Protein AF-A0A933ILS8-F1 (afdb_monomer)

Radius of gyration: 21.1 Å; Cα contacts (8 Å, |Δi|>4): 280; chains: 1; bounding box: 50×38×65 Å

Foldseek 3Di:
DVLVVLVVVLVVLVVQLVVCVQVVVVVCNVVSVVVNVVSLLVNQLVVLCVQCVPPQFLLRPDPCSSVLSSLLCQLLVLLVVLLCVVVVCVVVVFAEDLVVSLVSLVSNLVSLVVNVVSVVVVLVVLCVDPSNNVLSCCQCPVPDPSNCLVVVQQPPQQHVQLNCQCPPPVRVSPSVSSNSSSVSNNRNSVSVVCNSPVSRVQQAGCPDPPDQDDDPVQHRHRDDDDDDPVNVVVVVVVVVVVVVCVVVCVVVDVPDDRYDDDD

Nearest PDB structures (foldseek):
  6f0k-assembly1_C  TM=8.585E-01  e=5.911E-05  Rhodothermus marinus DSM 4252
  7a0g-assembly1_FFF  TM=2.003E-01  e=7.863E+00  Serratia marcescens

Mean predicted aligned error: 5.55 Å

Structure (mmCIF, N/CA/C/O backbone):
data_AF-A0A933ILS8-F1
#
_entry.id   AF-A0A933ILS8-F1
#
loop_
_atom_site.group_PDB
_atom_site.id
_atom_site.type_symbol
_atom_site.label_atom_id
_atom_site.label_alt_id
_atom_site.label_comp_id
_atom_site.label_asym_id
_atom_site.label_entity_id
_atom_site.label_seq_id
_atom_site.pdbx_PDB_ins_code
_atom_site.Cartn_x
_atom_site.Cartn_y
_atom_site.Cartn_z
_atom_site.occupancy
_atom_site.B_iso_or_equiv
_atom_site.auth_seq_id
_atom_site.auth_comp_id
_atom_site.auth_asym_id
_atom_site.auth_atom_id
_atom_site.pdbx_PDB_model_num
ATOM 1 N N . SER A 1 1 ? -9.736 -15.709 -15.290 1.00 76.62 1 SER A N 1
ATOM 2 C CA . SER A 1 1 ? -8.408 -15.270 -14.811 1.00 76.62 1 SER A CA 1
ATOM 3 C C . SER A 1 1 ? -8.203 -15.770 -13.384 1.00 76.62 1 SER A C 1
ATOM 5 O O . SER A 1 1 ? -9.169 -15.798 -12.629 1.00 76.62 1 SER A O 1
ATOM 7 N N . TRP A 1 2 ? -6.984 -16.173 -13.002 1.00 84.50 2 TRP A N 1
ATOM 8 C CA . TRP A 1 2 ? -6.685 -16.672 -11.644 1.00 84.50 2 TRP A CA 1
ATOM 9 C C . TRP A 1 2 ? -7.050 -15.666 -10.545 1.00 84.50 2 TRP A C 1
ATOM 11 O O . TRP A 1 2 ? -7.662 -16.034 -9.549 1.00 84.50 2 TRP A O 1
ATOM 21 N N . ASN A 1 3 ? -6.769 -14.380 -10.767 1.00 87.38 3 ASN A N 1
ATOM 22 C CA . ASN A 1 3 ? -7.100 -13.331 -9.804 1.00 87.38 3 ASN A CA 1
ATOM 23 C C . ASN A 1 3 ? -8.605 -13.116 -9.624 1.00 87.38 3 ASN A C 1
ATOM 25 O O . ASN A 1 3 ? -9.049 -12.935 -8.498 1.00 87.38 3 ASN A O 1
ATOM 29 N N . GLY A 1 4 ? -9.409 -13.233 -10.689 1.00 90.25 4 GLY A N 1
ATOM 30 C CA . GLY A 1 4 ? -10.869 -13.192 -10.555 1.00 90.25 4 GLY A CA 1
ATOM 31 C C . GLY A 1 4 ? -11.379 -14.278 -9.603 1.00 90.25 4 GLY A C 1
ATOM 32 O O . GLY A 1 4 ? -12.158 -13.991 -8.700 1.00 90.25 4 GLY A O 1
ATOM 33 N N . PHE A 1 5 ? -10.856 -15.501 -9.734 1.00 93.12 5 PHE A N 1
ATOM 34 C CA . PHE A 1 5 ? -11.167 -16.587 -8.804 1.00 93.12 5 PHE A CA 1
ATOM 35 C C . PHE A 1 5 ? -10.692 -16.282 -7.376 1.00 93.12 5 PHE A C 1
ATOM 37 O O . PHE A 1 5 ? -11.482 -16.424 -6.444 1.00 93.12 5 PHE A O 1
ATOM 44 N N . LEU A 1 6 ? -9.445 -15.828 -7.193 1.00 93.12 6 LEU A N 1
ATOM 45 C CA . LEU A 1 6 ? -8.889 -15.498 -5.874 1.00 93.12 6 LEU A CA 1
ATOM 46 C C . LEU A 1 6 ? -9.714 -14.422 -5.152 1.00 93.12 6 LEU A C 1
ATOM 48 O O . LEU A 1 6 ? -10.058 -14.611 -3.988 1.00 93.12 6 LEU A O 1
ATOM 52 N N . TYR A 1 7 ? -10.089 -13.337 -5.836 1.00 92.75 7 TYR A N 1
ATOM 53 C CA . TYR A 1 7 ? -10.880 -12.254 -5.245 1.00 92.75 7 TYR A CA 1
ATOM 54 C C . TYR A 1 7 ? -12.300 -12.702 -4.886 1.00 92.75 7 TYR A C 1
ATOM 56 O O . TYR A 1 7 ? -12.747 -12.479 -3.760 1.00 92.75 7 TYR A O 1
ATOM 64 N N . SER A 1 8 ? -13.006 -13.367 -5.807 1.00 94.25 8 SER A N 1
ATOM 65 C CA . SER A 1 8 ? -14.383 -13.814 -5.563 1.00 94.25 8 SER A CA 1
ATOM 66 C C . SER A 1 8 ? -14.463 -14.852 -4.441 1.00 94.25 8 SER A C 1
ATOM 68 O O . SER A 1 8 ? -15.330 -14.755 -3.573 1.00 94.25 8 SER A O 1
ATOM 70 N N . SER A 1 9 ? -13.536 -15.814 -4.416 1.00 95.25 9 SER A N 1
ATOM 71 C CA . SER A 1 9 ? -13.461 -16.816 -3.344 1.00 95.25 9 SER A CA 1
ATOM 72 C C . SER A 1 9 ? -13.068 -16.199 -2.001 1.00 95.25 9 SER A C 1
ATOM 74 O O . SER A 1 9 ? -13.646 -16.571 -0.984 1.00 95.25 9 SER A O 1
ATOM 76 N N . TYR A 1 10 ? -12.166 -15.211 -1.979 1.00 96.06 10 TYR A N 1
ATOM 77 C CA . TYR A 1 10 ? -11.799 -14.520 -0.742 1.00 96.06 10 TYR A CA 1
ATOM 78 C C . TYR A 1 10 ? -12.980 -13.779 -0.118 1.00 96.06 10 TYR A C 1
ATOM 80 O O . TYR A 1 10 ? -13.231 -13.913 1.078 1.00 96.06 10 TYR A O 1
ATOM 88 N N . ILE A 1 11 ? -13.745 -13.043 -0.932 1.00 94.69 11 ILE A N 1
ATOM 89 C CA . ILE A 1 11 ? -14.958 -12.354 -0.472 1.00 94.69 11 ILE A CA 1
ATOM 90 C C . ILE A 1 11 ? -15.947 -13.366 0.112 1.00 94.69 11 ILE A C 1
ATOM 92 O O . ILE A 1 11 ? -16.482 -13.141 1.197 1.00 94.69 11 ILE A O 1
ATOM 96 N N . PHE A 1 12 ? -16.150 -14.499 -0.562 1.00 95.81 12 PHE A N 1
ATOM 97 C CA . PHE A 1 12 ? -17.020 -15.560 -0.064 1.00 95.81 12 PHE A CA 1
ATOM 98 C C . PHE A 1 12 ? -16.543 -16.123 1.286 1.00 95.81 12 PHE A C 1
ATOM 100 O O . PHE A 1 12 ? -17.337 -16.209 2.223 1.00 95.81 12 PHE A O 1
ATOM 107 N N . ILE A 1 13 ? -15.248 -16.428 1.424 1.00 96.12 13 ILE A N 1
ATOM 108 C CA . ILE A 1 13 ? -14.651 -16.900 2.685 1.00 96.12 13 ILE A CA 1
ATOM 109 C C . ILE A 1 13 ? -14.861 -15.868 3.804 1.00 96.12 13 ILE A C 1
ATOM 111 O O . ILE A 1 13 ? -15.279 -16.235 4.901 1.00 96.12 13 ILE A O 1
ATOM 115 N N . CYS A 1 14 ? -14.644 -14.579 3.528 1.00 94.31 14 CYS A N 1
ATOM 116 C CA . CYS A 1 14 ? -14.863 -13.500 4.494 1.00 94.31 14 CYS A CA 1
ATOM 117 C C . CYS A 1 14 ? -16.333 -13.377 4.920 1.00 94.31 14 CYS A C 1
ATOM 119 O O . CYS A 1 14 ? -16.603 -13.174 6.102 1.00 94.31 14 CYS A O 1
ATOM 121 N N . ILE A 1 15 ? -17.286 -13.538 3.996 1.00 93.19 15 ILE A N 1
ATOM 122 C CA . ILE A 1 15 ? -18.723 -13.533 4.316 1.00 93.19 15 ILE A CA 1
ATOM 123 C C . ILE A 1 15 ? -19.071 -14.704 5.242 1.00 93.19 15 ILE A C 1
ATOM 125 O O . ILE A 1 15 ? -19.741 -14.502 6.255 1.00 93.19 15 ILE A O 1
ATOM 129 N N . VAL A 1 16 ? -18.590 -15.913 4.935 1.00 93.69 16 VAL A N 1
ATOM 130 C CA . VAL A 1 16 ? -18.818 -17.103 5.774 1.00 93.69 16 VAL A CA 1
ATOM 131 C C . VAL A 1 16 ? -18.170 -16.933 7.149 1.00 93.69 16 VAL A C 1
ATOM 133 O O . VAL A 1 16 ? -18.783 -17.268 8.163 1.00 93.69 16 VAL A O 1
ATOM 136 N N . TYR A 1 17 ? -16.962 -16.369 7.204 1.00 93.62 17 TYR A N 1
ATOM 137 C CA . TYR A 1 17 ? -16.268 -16.088 8.457 1.00 93.62 17 TYR A CA 1
ATOM 138 C C . TYR A 1 17 ? -17.034 -15.078 9.324 1.00 93.62 17 TYR A C 1
ATOM 140 O O . TYR A 1 17 ? -17.297 -15.353 10.495 1.00 93.62 17 TYR A O 1
ATOM 148 N N . LEU A 1 18 ? -17.475 -13.955 8.746 1.00 90.31 18 LEU A N 1
ATOM 149 C CA . LEU A 1 18 ? -18.289 -12.957 9.448 1.00 90.31 18 LEU A CA 1
ATOM 150 C C . LEU A 1 18 ? -19.623 -13.540 9.928 1.00 90.31 18 LEU A C 1
ATOM 152 O O . LEU A 1 18 ? -20.031 -13.296 11.062 1.00 90.31 18 LEU A O 1
ATOM 156 N N . TRP A 1 19 ? -20.287 -14.354 9.106 1.00 91.56 19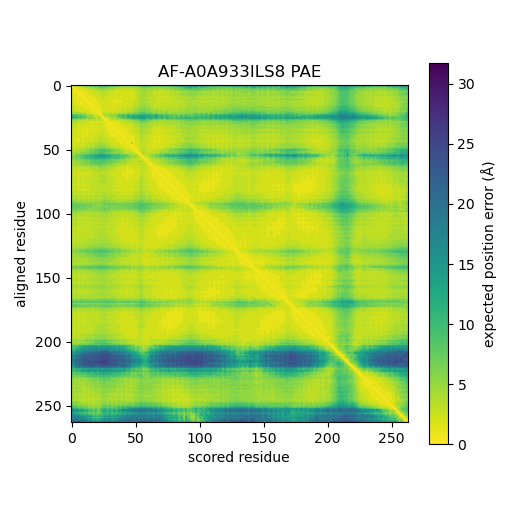 TRP A N 1
ATOM 157 C CA . TRP A 1 19 ? -21.509 -15.054 9.506 1.00 91.56 19 TRP A CA 1
ATOM 158 C C . TRP A 1 19 ? -21.276 -16.007 10.689 1.00 91.56 19 TRP A C 1
ATOM 160 O O . TRP A 1 19 ? -22.082 -16.032 11.625 1.00 91.56 19 TRP A O 1
ATOM 170 N N . ALA A 1 20 ? -20.170 -16.758 10.690 1.00 91.81 20 ALA A N 1
ATOM 171 C CA . ALA A 1 20 ? -19.814 -17.639 11.801 1.00 91.81 20 ALA A CA 1
ATOM 172 C C . ALA A 1 20 ? -19.568 -16.848 13.097 1.00 91.81 20 ALA A C 1
ATOM 174 O O . ALA A 1 20 ? -20.020 -17.274 14.161 1.00 91.81 20 ALA A O 1
ATOM 175 N N . MET A 1 21 ? -18.921 -15.679 13.000 1.00 88.44 21 MET A N 1
ATOM 176 C CA . MET A 1 21 ? -18.723 -14.770 14.135 1.00 88.44 21 MET A CA 1
ATOM 177 C C . MET A 1 21 ? -20.051 -14.222 14.672 1.00 88.44 21 MET A C 1
ATOM 179 O O . MET A 1 21 ? -20.273 -14.247 15.879 1.00 88.44 21 MET A O 1
ATOM 183 N N . PHE A 1 22 ? -20.962 -13.777 13.800 1.00 86.25 22 PHE A N 1
ATOM 184 C CA . PHE A 1 22 ? -22.261 -13.238 14.225 1.00 86.25 22 PHE A CA 1
ATOM 185 C C . PHE A 1 22 ? -23.192 -14.284 14.839 1.00 86.25 22 PHE A C 1
ATOM 187 O O . PHE A 1 22 ? -23.974 -13.964 15.728 1.00 86.25 22 PHE A O 1
ATOM 194 N N . THR A 1 23 ? -23.126 -15.528 14.365 1.00 87.75 23 THR A N 1
ATOM 195 C CA . THR A 1 23 ? -23.976 -16.621 14.861 1.00 87.75 23 THR A CA 1
ATOM 196 C C . THR A 1 23 ? -23.377 -17.366 16.055 1.00 87.75 23 THR A C 1
ATOM 198 O O . THR A 1 23 ? -23.981 -18.331 16.517 1.00 87.75 23 THR A O 1
ATOM 201 N N . GLY A 1 24 ? -22.208 -16.941 16.556 1.00 85.88 24 GLY A N 1
ATOM 202 C CA . GLY A 1 24 ? -21.539 -17.571 17.699 1.00 85.88 24 GLY A CA 1
ATOM 203 C C . GLY A 1 24 ? -21.135 -19.024 17.436 1.00 85.88 24 GLY A C 1
ATOM 204 O O . GLY A 1 24 ? -21.176 -19.860 18.336 1.00 85.88 24 GLY A O 1
ATOM 205 N N . ARG A 1 25 ? -20.805 -19.373 16.185 1.00 88.62 25 ARG A N 1
ATOM 206 C CA . ARG A 1 25 ? -20.442 -20.746 15.805 1.00 88.62 25 ARG A CA 1
ATOM 207 C C . ARG A 1 25 ? -18.954 -20.993 16.014 1.00 88.62 25 ARG A C 1
ATOM 209 O O . ARG A 1 25 ? -18.199 -21.081 15.045 1.00 88.62 25 ARG A O 1
ATOM 216 N N . ASP A 1 26 ? -18.544 -21.169 17.266 1.00 84.31 26 ASP A N 1
ATOM 217 C CA . ASP A 1 26 ? -17.134 -21.315 17.667 1.00 84.31 26 ASP A CA 1
ATOM 218 C C . ASP A 1 26 ? -16.357 -22.370 16.861 1.00 84.31 26 ASP A C 1
ATOM 220 O O . ASP A 1 26 ? -15.205 -22.148 16.482 1.00 84.31 26 ASP A O 1
ATOM 224 N N . GLY A 1 27 ? -17.009 -23.486 16.506 1.00 90.62 27 GLY A N 1
ATOM 225 C CA . GLY A 1 27 ? -16.411 -24.545 15.684 1.00 90.62 27 GLY A CA 1
ATOM 226 C C . GLY A 1 27 ? -16.044 -24.120 14.254 1.00 90.62 27 GLY A C 1
ATOM 227 O O . GLY A 1 27 ? -15.166 -24.726 13.648 1.00 90.62 27 GLY A O 1
ATOM 228 N N . TRP A 1 28 ? -16.674 -23.070 13.722 1.00 90.25 28 TRP A N 1
ATOM 229 C CA . TRP A 1 28 ? -16.418 -22.534 12.379 1.00 90.25 28 TRP A CA 1
ATOM 230 C C . TRP A 1 28 ? -15.528 -21.290 12.392 1.00 90.25 28 TRP A C 1
ATOM 232 O O . TRP A 1 28 ? -14.806 -21.065 11.423 1.00 90.25 28 TRP A O 1
ATOM 242 N N . ILE A 1 29 ? -15.524 -20.511 13.480 1.00 91.69 29 ILE A N 1
ATOM 243 C CA . ILE A 1 29 ? -14.754 -19.261 13.577 1.00 91.69 29 ILE A CA 1
ATOM 244 C C . ILE A 1 29 ? -13.259 -19.531 13.372 1.00 91.69 29 ILE A C 1
ATOM 246 O O . ILE A 1 29 ? -12.644 -18.949 12.481 1.00 91.69 29 ILE A O 1
ATOM 250 N N . LYS A 1 30 ? -12.663 -20.446 14.146 1.00 92.88 30 LYS A N 1
ATOM 251 C CA . LYS A 1 30 ? -11.213 -20.693 14.072 1.00 92.88 30 LYS A CA 1
ATOM 252 C C . LYS A 1 30 ? -10.770 -21.264 12.711 1.00 92.88 30 LYS A C 1
ATOM 254 O O . LYS A 1 30 ? -9.833 -20.706 12.139 1.00 92.88 30 LYS A O 1
ATOM 259 N N . PRO A 1 31 ? -11.416 -22.306 12.143 1.00 94.19 31 PRO A N 1
ATOM 260 C CA . PRO A 1 31 ? -11.043 -22.816 10.822 1.00 94.19 31 PRO A CA 1
ATOM 261 C C . PRO A 1 31 ? -11.221 -21.789 9.701 1.00 94.19 31 PRO A C 1
ATOM 263 O O . PRO A 1 31 ? -10.328 -21.644 8.869 1.00 94.19 31 PRO A O 1
ATOM 266 N N . MET A 1 32 ? -12.336 -21.048 9.686 1.00 94.50 32 MET A N 1
ATOM 267 C CA . MET A 1 32 ? -12.587 -20.038 8.651 1.00 94.50 32 MET A CA 1
ATOM 268 C C . MET A 1 32 ? -11.651 -18.837 8.782 1.00 94.50 32 MET A C 1
ATOM 270 O O . MET A 1 32 ? -11.212 -18.314 7.764 1.00 94.50 32 MET A O 1
ATOM 274 N N . GLY A 1 33 ? -11.278 -18.444 10.002 1.00 93.12 33 GLY A N 1
ATOM 275 C CA . GLY A 1 33 ? -10.274 -17.406 10.231 1.00 93.12 33 GLY A CA 1
ATOM 276 C C . GLY A 1 33 ? -8.893 -17.805 9.703 1.00 93.12 33 GLY A C 1
ATOM 277 O O . GLY A 1 33 ? -8.254 -17.021 9.005 1.00 93.12 33 GLY A O 1
ATOM 278 N N . ILE A 1 34 ? -8.450 -19.043 9.961 1.00 95.12 34 ILE A N 1
ATOM 279 C CA . ILE A 1 34 ? -7.189 -19.569 9.406 1.00 95.12 34 ILE A CA 1
ATOM 280 C C . ILE A 1 34 ? -7.256 -19.604 7.877 1.00 95.12 34 ILE A C 1
ATOM 282 O O . ILE A 1 34 ? -6.343 -19.115 7.213 1.00 95.12 34 ILE A O 1
ATOM 286 N N . LEU A 1 35 ? -8.353 -20.129 7.319 1.00 96.31 35 LEU A N 1
ATOM 287 C CA . LEU A 1 35 ? -8.561 -20.170 5.875 1.00 96.31 35 LEU A CA 1
ATOM 288 C C . LEU A 1 35 ? -8.517 -18.764 5.268 1.00 96.31 35 LEU A C 1
ATOM 290 O O . LEU A 1 35 ? -7.818 -18.565 4.281 1.00 96.31 35 LEU A O 1
ATOM 294 N N . ALA A 1 36 ? -9.197 -17.788 5.874 1.00 95.25 36 ALA A N 1
ATOM 295 C CA . ALA A 1 36 ? -9.195 -16.402 5.421 1.00 95.25 36 ALA A CA 1
ATOM 296 C C . ALA A 1 36 ? -7.778 -15.814 5.415 1.00 95.25 36 ALA A C 1
ATOM 298 O O . ALA A 1 36 ? -7.374 -15.230 4.415 1.00 95.25 36 ALA A O 1
ATOM 299 N N . VAL A 1 37 ? -6.990 -16.015 6.475 1.00 94.50 37 VAL A N 1
ATOM 300 C CA . VAL A 1 37 ? -5.604 -15.517 6.541 1.00 94.50 37 VAL A CA 1
ATOM 301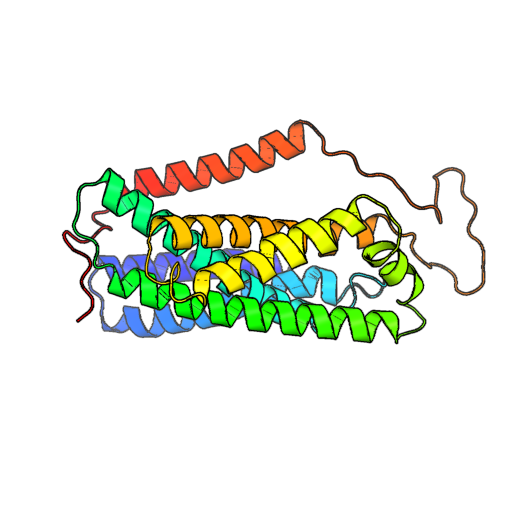 C C . VAL A 1 37 ? -4.723 -16.171 5.474 1.00 94.50 37 VAL A C 1
ATOM 303 O O . VAL A 1 37 ? -4.026 -15.467 4.742 1.00 94.50 37 VAL A O 1
ATOM 306 N N . CYS A 1 38 ? -4.774 -17.498 5.330 1.00 95.44 38 CYS A N 1
ATOM 307 C CA . CYS A 1 38 ? -4.020 -18.204 4.291 1.00 95.44 38 CYS A CA 1
ATOM 308 C C . CYS A 1 38 ? -4.430 -17.743 2.886 1.00 95.44 38 CYS A C 1
ATOM 310 O O . CYS A 1 38 ? -3.580 -17.531 2.019 1.00 95.44 38 CYS A O 1
ATOM 312 N N . TRP A 1 39 ? -5.728 -17.542 2.664 1.00 96.75 39 TRP A N 1
ATOM 313 C CA . TRP A 1 39 ? -6.245 -17.098 1.378 1.00 96.75 39 TRP A CA 1
ATOM 314 C C . TRP A 1 39 ? -5.889 -15.640 1.082 1.00 96.75 39 TRP A C 1
ATOM 316 O O . TRP A 1 39 ? -5.559 -15.324 -0.056 1.00 96.75 39 TRP A O 1
ATOM 326 N N . ALA A 1 40 ? -5.857 -14.769 2.094 1.00 95.00 40 ALA A N 1
ATOM 327 C CA . ALA A 1 40 ? -5.401 -13.386 1.958 1.00 95.00 40 ALA A CA 1
ATOM 328 C C . ALA A 1 40 ? -3.953 -13.322 1.442 1.00 95.00 40 ALA A C 1
ATOM 330 O O . ALA A 1 40 ? -3.656 -12.557 0.521 1.00 95.00 40 ALA A O 1
ATOM 331 N N . VAL A 1 41 ? -3.064 -14.180 1.961 1.00 95.56 41 VAL A N 1
ATOM 332 C CA . VAL A 1 41 ? -1.690 -14.320 1.442 1.00 95.56 41 VAL A CA 1
ATOM 333 C C . VAL A 1 41 ? -1.700 -14.743 -0.029 1.00 95.56 41 VAL A C 1
ATOM 335 O O . VAL A 1 41 ? -0.947 -14.181 -0.827 1.00 95.56 41 VAL A O 1
ATOM 338 N N . GLY A 1 42 ? -2.578 -15.676 -0.406 1.00 94.81 42 GLY A N 1
ATOM 339 C CA . GLY A 1 42 ? -2.768 -16.107 -1.793 1.00 94.81 42 GLY A CA 1
ATOM 340 C C . GLY A 1 42 ? -3.257 -14.986 -2.714 1.00 94.81 42 GLY A C 1
ATOM 341 O O . GLY A 1 42 ? -2.717 -14.809 -3.802 1.00 94.81 42 GLY A O 1
ATOM 342 N N . VAL A 1 43 ? -4.225 -14.182 -2.271 1.00 95.38 43 VAL A N 1
ATOM 343 C CA . VAL A 1 43 ? -4.783 -13.042 -3.019 1.00 95.38 43 VAL A CA 1
ATOM 344 C C . VAL A 1 43 ? -3.729 -11.962 -3.269 1.00 95.38 43 VAL A C 1
ATOM 346 O O . VAL A 1 43 ? -3.584 -11.474 -4.395 1.00 95.38 43 VAL A O 1
ATOM 349 N N . HIS A 1 44 ? -2.967 -11.590 -2.239 1.00 94.75 44 HIS A N 1
ATOM 350 C CA . HIS A 1 44 ? -1.922 -10.574 -2.375 1.00 94.75 44 HIS A CA 1
ATOM 351 C C . HIS A 1 44 ? -0.736 -11.081 -3.197 1.00 94.75 44 HIS A C 1
ATOM 353 O O . HIS A 1 44 ? -0.264 -10.358 -4.075 1.00 94.75 44 HIS A O 1
ATOM 359 N N . SER A 1 45 ? -0.337 -12.342 -3.005 1.00 94.31 45 SER A N 1
ATOM 360 C CA . SER A 1 45 ? 0.644 -13.002 -3.874 1.00 94.31 45 SER A CA 1
ATOM 361 C C . SER A 1 45 ? 0.172 -13.022 -5.327 1.00 94.31 45 SER A C 1
ATOM 363 O O . SER A 1 45 ? 0.907 -12.607 -6.214 1.00 94.31 45 SER A O 1
ATOM 365 N N . GLY A 1 46 ? -1.078 -13.421 -5.578 1.00 93.19 46 GLY A N 1
ATOM 366 C CA . GLY A 1 46 ? -1.674 -13.459 -6.913 1.00 93.19 46 GLY A CA 1
ATOM 367 C C . GLY A 1 46 ? -1.707 -12.091 -7.591 1.00 93.19 46 GLY A C 1
ATOM 368 O O . GLY A 1 46 ? -1.490 -12.008 -8.799 1.00 93.19 46 GLY A O 1
ATOM 369 N N . THR A 1 47 ? -1.905 -11.023 -6.813 1.00 91.75 47 THR A N 1
ATOM 370 C CA . THR A 1 47 ? -1.869 -9.638 -7.303 1.00 91.75 47 THR A CA 1
ATOM 371 C C . THR A 1 47 ? -0.448 -9.214 -7.680 1.00 91.75 47 THR A C 1
ATOM 373 O O . THR A 1 47 ? -0.249 -8.673 -8.765 1.00 91.75 47 THR A O 1
ATOM 376 N N . GLY A 1 48 ? 0.551 -9.511 -6.841 1.00 91.12 48 GLY A N 1
ATOM 377 C CA . GLY A 1 48 ? 1.959 -9.271 -7.180 1.00 91.12 48 GLY A CA 1
ATOM 378 C C . GLY A 1 48 ? 2.411 -10.085 -8.398 1.00 91.12 48 GLY A C 1
ATOM 379 O O . GLY A 1 48 ? 3.113 -9.572 -9.269 1.00 91.12 48 GLY A O 1
ATOM 380 N N . ALA A 1 49 ? 1.930 -11.323 -8.521 1.00 91.12 49 ALA A N 1
ATOM 381 C CA . ALA A 1 49 ? 2.218 -12.219 -9.636 1.00 91.12 49 ALA A CA 1
ATOM 382 C C . ALA A 1 49 ? 1.673 -11.729 -10.988 1.00 91.12 49 ALA A C 1
ATOM 384 O O . ALA A 1 49 ? 2.252 -12.083 -12.015 1.00 91.12 49 ALA A O 1
ATOM 385 N N . ILE A 1 50 ? 0.617 -10.891 -11.012 1.00 89.00 50 ILE A N 1
ATOM 386 C CA . ILE A 1 50 ? 0.100 -10.287 -12.260 1.00 89.00 50 ILE A CA 1
ATOM 387 C C . ILE A 1 50 ? 1.230 -9.609 -13.018 1.00 89.00 50 ILE A C 1
ATOM 389 O O . ILE A 1 50 ? 1.335 -9.782 -14.223 1.00 89.00 50 ILE A O 1
ATOM 393 N N . PHE A 1 51 ? 2.058 -8.853 -12.303 1.00 83.81 51 PHE A N 1
ATOM 394 C CA . PHE A 1 51 ? 3.192 -8.144 -12.873 1.00 83.81 51 PHE A CA 1
ATOM 395 C C . PHE A 1 51 ? 4.466 -8.985 -12.798 1.00 83.81 51 PHE A C 1
ATOM 397 O O . PHE A 1 51 ? 5.194 -9.062 -13.780 1.00 83.81 51 PHE A O 1
ATOM 404 N N . GLY A 1 52 ? 4.692 -9.692 -11.685 1.00 84.69 52 GLY A N 1
ATOM 405 C CA . GLY A 1 52 ? 5.898 -10.496 -11.457 1.00 84.69 52 GLY A CA 1
ATOM 406 C C . GLY A 1 52 ? 6.188 -11.542 -12.539 1.00 84.69 52 GLY A C 1
ATOM 407 O O . GLY A 1 52 ? 7.353 -11.873 -12.769 1.00 84.69 52 GLY A O 1
ATOM 408 N N . PHE A 1 53 ? 5.150 -12.042 -13.218 1.00 85.50 53 PHE A N 1
ATOM 409 C CA . PHE A 1 53 ? 5.268 -13.016 -14.310 1.00 85.50 53 PHE A CA 1
ATOM 410 C C . PHE A 1 53 ? 5.337 -12.389 -15.709 1.00 85.50 53 PHE A C 1
ATOM 412 O O . PHE A 1 53 ? 5.571 -13.105 -16.685 1.00 85.50 53 PHE A O 1
ATOM 419 N N . ILE A 1 54 ? 5.149 -11.073 -15.840 1.00 84.19 54 ILE A N 1
ATOM 420 C CA . ILE A 1 54 ? 5.270 -10.381 -17.126 1.00 84.19 54 ILE A CA 1
ATOM 421 C C . ILE A 1 54 ? 6.753 -10.228 -17.448 1.00 84.19 54 ILE A C 1
ATOM 423 O O . ILE A 1 54 ? 7.391 -9.253 -17.064 1.00 84.19 54 ILE A O 1
ATOM 427 N N . ASN A 1 55 ? 7.284 -11.187 -18.203 1.00 78.75 55 ASN A N 1
ATOM 428 C CA . ASN A 1 55 ? 8.674 -11.159 -18.657 1.00 78.75 55 ASN A CA 1
ATOM 429 C C . ASN A 1 55 ? 8.933 -10.066 -19.714 1.00 78.75 55 ASN A C 1
ATOM 431 O O . ASN A 1 55 ? 10.051 -9.606 -19.881 1.00 78.75 55 ASN A O 1
ATOM 435 N N . ALA A 1 56 ? 7.890 -9.611 -20.414 1.00 77.50 56 ALA A N 1
ATOM 436 C CA . ALA A 1 56 ? 8.038 -8.616 -21.474 1.00 77.50 56 ALA A CA 1
ATOM 437 C C . ALA A 1 56 ? 8.521 -7.244 -20.966 1.00 77.50 56 ALA A C 1
ATOM 439 O O . ALA A 1 56 ? 9.099 -6.491 -21.738 1.00 77.50 56 ALA A O 1
ATOM 440 N N . ARG A 1 57 ? 8.276 -6.899 -19.691 1.00 84.50 57 ARG A N 1
ATOM 441 C CA . ARG A 1 57 ? 8.669 -5.611 -19.097 1.00 84.50 57 ARG A CA 1
ATOM 442 C C . ARG A 1 57 ? 9.701 -5.838 -18.001 1.00 84.50 57 ARG A C 1
ATOM 444 O O . ARG A 1 57 ? 9.389 -6.388 -16.947 1.00 84.50 57 ARG A O 1
ATOM 451 N N . GLU A 1 58 ? 10.904 -5.330 -18.234 1.00 84.88 58 GLU A N 1
ATOM 452 C CA . GLU A 1 58 ? 12.079 -5.482 -17.365 1.00 84.88 58 GLU A CA 1
ATOM 453 C C . GLU A 1 58 ? 11.813 -5.028 -15.917 1.00 84.88 58 GLU A C 1
ATOM 455 O O . GLU A 1 58 ? 12.258 -5.665 -14.963 1.00 84.88 58 GLU A O 1
ATOM 460 N N . LEU A 1 59 ? 11.013 -3.973 -15.725 1.00 87.50 59 LEU A N 1
ATOM 461 C CA . LEU 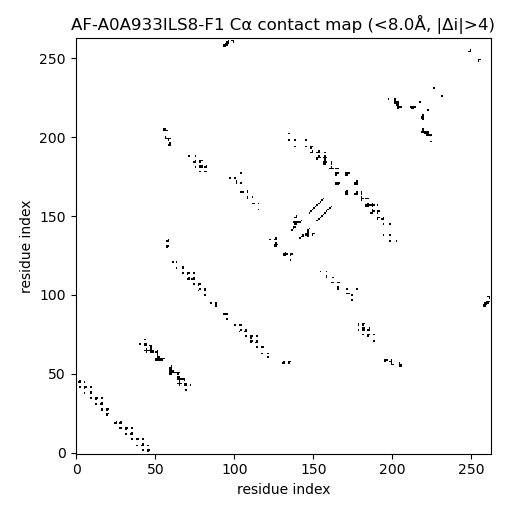A 1 59 ? 10.643 -3.460 -14.398 1.00 87.50 59 LEU A CA 1
ATOM 462 C C . LEU A 1 59 ? 9.544 -4.261 -13.678 1.00 87.50 59 LEU A C 1
ATOM 464 O O . LEU A 1 59 ? 9.344 -4.059 -12.484 1.00 87.50 59 LEU A O 1
ATOM 468 N N . TYR A 1 60 ? 8.842 -5.169 -14.358 1.00 88.94 60 TYR A N 1
ATOM 469 C CA . TYR A 1 60 ? 7.770 -5.973 -13.757 1.00 88.94 60 TYR A CA 1
ATOM 470 C C . TYR A 1 60 ? 8.229 -7.359 -13.345 1.00 88.94 60 TYR A C 1
ATOM 472 O O . TYR A 1 60 ? 7.812 -7.852 -12.296 1.00 88.94 60 TYR A O 1
ATOM 480 N N . HIS A 1 61 ? 9.106 -7.977 -14.136 1.00 88.31 61 HIS A N 1
ATOM 481 C CA . HIS A 1 61 ? 9.571 -9.317 -13.834 1.00 88.31 61 HIS A CA 1
ATOM 482 C C . HIS A 1 61 ? 10.412 -9.318 -12.550 1.00 88.31 61 HIS A C 1
ATOM 484 O O . HIS A 1 61 ? 11.518 -8.781 -12.511 1.00 88.31 61 HIS A O 1
ATOM 490 N N . SER A 1 62 ? 9.865 -9.887 -11.474 1.00 89.31 62 SER A N 1
ATOM 491 C CA . SER A 1 62 ? 10.591 -10.115 -10.224 1.00 89.31 62 SER A CA 1
ATOM 492 C C . SER A 1 62 ? 9.988 -11.268 -9.422 1.00 89.31 62 SER A C 1
ATOM 494 O O . SER A 1 62 ? 8.779 -11.270 -9.157 1.00 89.31 62 SER A O 1
ATOM 496 N N . PRO A 1 63 ? 10.820 -12.217 -8.952 1.00 89.81 63 PRO A N 1
ATOM 497 C CA . PRO A 1 63 ? 10.402 -13.237 -7.992 1.00 89.81 63 PRO A CA 1
ATOM 498 C C . PRO A 1 63 ? 9.938 -12.659 -6.646 1.00 89.81 63 PRO A C 1
ATOM 500 O O . PRO A 1 63 ? 9.109 -13.269 -5.969 1.00 89.81 63 PRO A O 1
ATOM 503 N N . LEU A 1 64 ? 10.440 -11.482 -6.253 1.00 93.25 64 LEU A N 1
ATOM 504 C CA . LEU A 1 64 ? 10.081 -10.828 -4.992 1.00 93.25 64 LEU A CA 1
ATOM 505 C C . LEU A 1 64 ? 8.759 -10.058 -5.074 1.00 93.25 64 LEU A C 1
ATOM 507 O O . LEU A 1 64 ? 8.216 -9.700 -4.032 1.00 93.25 64 LEU A O 1
ATOM 511 N N . ALA A 1 65 ? 8.188 -9.853 -6.266 1.00 92.81 65 ALA A N 1
ATOM 512 C CA . ALA A 1 65 ? 6.938 -9.107 -6.422 1.00 92.81 65 ALA A CA 1
ATOM 513 C C . ALA A 1 65 ? 5.799 -9.682 -5.559 1.00 92.81 65 ALA A C 1
ATOM 515 O O . ALA A 1 65 ? 5.118 -8.942 -4.853 1.00 92.81 65 ALA A O 1
ATOM 516 N N . SER A 1 66 ? 5.613 -11.006 -5.556 1.00 94.31 66 SER A N 1
ATOM 517 C CA . SER A 1 66 ? 4.538 -11.637 -4.774 1.00 94.31 66 SER A CA 1
ATOM 518 C C . SER A 1 66 ? 4.754 -11.495 -3.254 1.00 94.31 66 SER A C 1
ATOM 520 O O . SER A 1 66 ? 3.857 -10.969 -2.588 1.00 94.31 66 SER A O 1
ATOM 522 N N . PRO A 1 67 ? 5.924 -11.860 -2.684 1.00 95.12 67 PRO A N 1
ATOM 523 C CA . PRO A 1 67 ? 6.224 -11.609 -1.271 1.00 95.12 67 PRO A CA 1
ATOM 524 C C . PRO A 1 67 ? 6.108 -10.138 -0.852 1.00 95.12 67 PRO A C 1
ATOM 526 O O . PRO A 1 67 ? 5.509 -9.843 0.185 1.00 95.12 67 PRO A O 1
ATOM 529 N N . THR A 1 68 ? 6.623 -9.206 -1.659 1.00 94.81 68 THR A N 1
ATOM 530 C CA . THR A 1 68 ? 6.578 -7.769 -1.352 1.00 94.81 68 THR A CA 1
ATOM 531 C C . THR A 1 68 ? 5.140 -7.268 -1.267 1.00 94.81 68 THR A C 1
ATOM 533 O O . THR A 1 68 ? 4.796 -6.557 -0.323 1.00 94.81 68 THR A O 1
ATOM 536 N N . PHE A 1 69 ? 4.257 -7.707 -2.172 1.00 95.38 69 PHE A N 1
ATOM 537 C CA . PHE A 1 69 ? 2.835 -7.355 -2.113 1.00 95.38 69 PHE A CA 1
ATOM 538 C C . PHE A 1 69 ? 2.151 -7.857 -0.837 1.00 95.38 69 PHE A C 1
ATOM 540 O O . PHE A 1 69 ? 1.314 -7.142 -0.284 1.00 95.38 69 PHE A O 1
ATOM 547 N N . VAL A 1 70 ? 2.512 -9.046 -0.344 1.00 96.69 70 VAL A N 1
ATOM 548 C CA . VAL A 1 70 ? 1.972 -9.585 0.915 1.00 96.69 70 VAL A CA 1
ATOM 549 C C . VAL A 1 70 ? 2.407 -8.728 2.103 1.00 96.69 70 VAL A C 1
ATOM 551 O O . VAL A 1 70 ? 1.566 -8.309 2.898 1.00 96.69 70 VAL A O 1
ATOM 554 N N . VAL A 1 71 ? 3.700 -8.422 2.229 1.00 96.88 71 VAL A N 1
ATOM 555 C CA . VAL A 1 71 ? 4.195 -7.638 3.374 1.00 96.88 71 VAL A CA 1
ATOM 556 C C . VAL A 1 71 ? 3.702 -6.191 3.317 1.00 96.88 71 VAL A C 1
ATOM 558 O O . VAL A 1 71 ? 3.295 -5.637 4.338 1.00 96.88 71 VAL A O 1
ATOM 561 N N . ALA A 1 72 ? 3.644 -5.587 2.134 1.00 96.12 72 ALA A N 1
ATOM 562 C CA 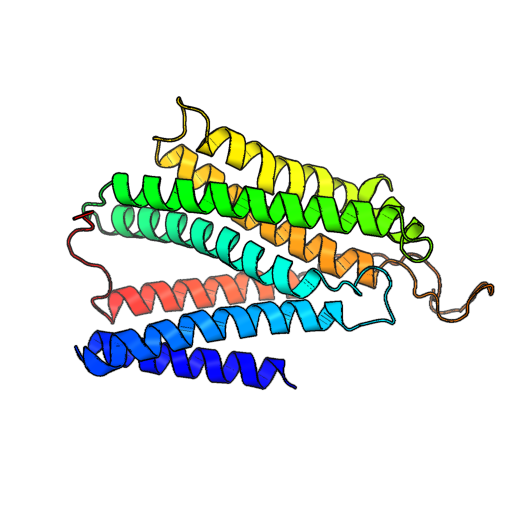. ALA A 1 72 ? 3.078 -4.253 1.963 1.00 96.12 72 ALA A CA 1
ATOM 563 C C . ALA A 1 72 ? 1.573 -4.207 2.287 1.00 96.12 72 ALA A C 1
ATOM 565 O O . ALA A 1 72 ? 1.094 -3.221 2.855 1.00 96.12 72 ALA A O 1
ATOM 566 N N . ALA A 1 73 ? 0.824 -5.277 1.992 1.00 96.62 73 ALA A N 1
ATOM 567 C CA . ALA A 1 73 ? -0.571 -5.409 2.411 1.00 96.62 73 ALA A CA 1
ATOM 568 C C . ALA A 1 73 ? -0.708 -5.520 3.936 1.00 96.62 73 ALA A C 1
ATOM 570 O O . ALA A 1 73 ? -1.579 -4.880 4.519 1.00 96.62 73 ALA A O 1
ATOM 571 N N . LEU A 1 74 ? 0.182 -6.263 4.600 1.00 96.94 74 LEU A N 1
ATOM 572 C CA . LEU A 1 74 ? 0.222 -6.331 6.064 1.00 96.94 74 LEU A CA 1
ATOM 573 C C . LEU A 1 74 ? 0.563 -4.969 6.691 1.00 96.94 74 LEU A C 1
ATOM 575 O O . LEU A 1 74 ? -0.084 -4.558 7.656 1.00 96.94 74 LEU A O 1
ATOM 579 N N . SER A 1 75 ? 1.529 -4.246 6.118 1.00 97.94 75 SER A N 1
ATOM 580 C CA . SER A 1 75 ? 1.936 -2.909 6.565 1.00 97.94 75 SER A CA 1
ATOM 581 C C . SER A 1 75 ? 0.797 -1.891 6.423 1.00 97.94 75 SER A C 1
ATOM 583 O O . SER A 1 75 ? 0.329 -1.327 7.415 1.00 97.94 75 SER A O 1
ATOM 585 N N . SER A 1 76 ? 0.270 -1.720 5.206 1.00 97.62 76 SER A N 1
ATOM 586 C CA . SER A 1 76 ? -0.838 -0.791 4.930 1.00 97.62 76 SER A CA 1
ATOM 587 C C . SER A 1 76 ? -2.136 -1.184 5.635 1.00 97.62 76 SER A C 1
ATOM 589 O O . SER A 1 76 ? -2.834 -0.311 6.148 1.00 97.62 76 SER A O 1
ATOM 591 N N . GLY A 1 77 ? -2.443 -2.480 5.733 1.00 96.75 77 GLY A N 1
ATOM 592 C CA . GLY A 1 77 ? -3.608 -2.986 6.454 1.00 96.75 77 GLY A CA 1
ATOM 593 C C . GLY A 1 77 ? -3.535 -2.696 7.953 1.00 96.75 77 GLY A C 1
ATOM 594 O O . GLY A 1 77 ? -4.514 -2.231 8.533 1.00 96.75 77 GLY A O 1
ATOM 595 N N . THR A 1 78 ? -2.367 -2.888 8.575 1.00 98.00 78 THR A N 1
ATOM 596 C CA . THR A 1 78 ? -2.157 -2.555 9.996 1.00 98.00 78 THR A CA 1
ATOM 597 C C . THR A 1 78 ? -2.250 -1.048 10.231 1.00 98.00 78 THR A C 1
ATOM 599 O O . THR A 1 78 ? -2.922 -0.610 11.164 1.00 98.00 78 THR A O 1
ATOM 602 N N . ALA A 1 79 ? -1.631 -0.245 9.363 1.00 98.44 79 ALA A N 1
ATOM 603 C CA . ALA A 1 79 ? -1.703 1.211 9.434 1.00 98.44 79 ALA A CA 1
ATOM 604 C C . ALA A 1 79 ? -3.148 1.723 9.304 1.00 98.44 79 ALA A C 1
ATOM 606 O O . ALA A 1 79 ? -3.614 2.516 10.125 1.00 98.44 79 ALA A O 1
ATOM 607 N N . LEU A 1 80 ? -3.894 1.220 8.318 1.00 97.62 80 LEU A N 1
ATOM 608 C CA . LEU A 1 80 ? -5.295 1.580 8.123 1.00 97.62 80 LEU A CA 1
ATOM 609 C C . LEU A 1 80 ? -6.170 1.110 9.295 1.00 97.62 80 LEU A C 1
ATOM 611 O O . LEU A 1 80 ? -7.049 1.850 9.732 1.00 97.62 80 LEU A O 1
ATOM 615 N N . MET A 1 81 ? -5.898 -0.072 9.854 1.00 96.69 81 MET A N 1
ATOM 616 C CA . MET A 1 81 ? -6.587 -0.581 11.043 1.00 96.69 81 MET A CA 1
ATOM 617 C C . MET A 1 81 ? -6.405 0.351 12.248 1.00 96.69 81 MET A C 1
ATOM 619 O O . MET A 1 81 ? -7.382 0.668 12.924 1.00 96.69 81 MET A O 1
ATOM 623 N N . ILE A 1 82 ? -5.182 0.832 12.499 1.00 97.81 82 ILE A N 1
ATOM 624 C CA . ILE A 1 82 ? -4.909 1.802 13.571 1.00 97.81 82 ILE A CA 1
ATOM 625 C C . ILE A 1 82 ? -5.750 3.069 13.377 1.00 97.81 82 ILE A C 1
ATOM 627 O O . ILE A 1 82 ? -6.419 3.505 14.316 1.00 97.81 82 ILE A O 1
ATOM 631 N N . LEU A 1 83 ? -5.745 3.638 12.166 1.00 97.75 83 LEU A N 1
ATOM 632 C CA . LEU A 1 83 ? -6.523 4.839 11.847 1.00 97.75 83 LEU A CA 1
ATOM 633 C C . LEU A 1 83 ? -8.018 4.613 12.105 1.00 97.75 83 LEU A C 1
ATOM 635 O O . LEU A 1 83 ? -8.647 5.390 12.821 1.00 97.75 83 LEU A O 1
ATOM 639 N N . ILE A 1 84 ? -8.572 3.517 11.583 1.00 95.50 84 ILE A N 1
ATOM 640 C CA . ILE A 1 84 ? -10.000 3.207 11.692 1.00 95.50 84 ILE A CA 1
ATOM 641 C C . ILE A 1 84 ? -10.412 2.946 13.146 1.00 95.50 84 ILE A C 1
ATOM 643 O O . ILE A 1 84 ? -11.430 3.488 13.584 1.00 95.50 84 ILE A O 1
ATOM 647 N N . ILE A 1 85 ? -9.647 2.161 13.914 1.00 94.50 85 ILE A N 1
ATOM 648 C CA . ILE A 1 85 ? -9.971 1.861 15.320 1.00 94.50 85 ILE A CA 1
ATOM 649 C C . ILE A 1 85 ? -9.977 3.149 16.144 1.00 94.50 85 ILE A C 1
ATOM 651 O O . ILE A 1 85 ? -10.962 3.431 16.829 1.00 94.50 85 ILE A O 1
ATOM 655 N N . VAL A 1 86 ? -8.915 3.956 16.060 1.00 95.50 86 VAL A N 1
ATOM 656 C CA . VAL A 1 86 ? -8.817 5.183 16.862 1.00 95.50 86 VAL A CA 1
ATOM 657 C C . VAL A 1 86 ? -9.926 6.168 16.484 1.00 95.50 86 VAL A C 1
ATOM 659 O O . VAL A 1 86 ? -10.595 6.707 17.371 1.00 95.50 86 VAL A O 1
ATOM 662 N N . SER A 1 87 ? -10.181 6.367 15.188 1.00 94.56 87 SER A N 1
ATOM 663 C CA . SER A 1 87 ? -11.255 7.247 14.719 1.00 94.56 87 SER A CA 1
ATOM 664 C C . SER A 1 87 ? -12.641 6.763 15.152 1.00 94.56 87 SER A C 1
ATOM 666 O O . SER A 1 87 ? -13.452 7.573 15.597 1.00 94.56 87 SER A O 1
ATOM 668 N N . THR A 1 88 ? -12.907 5.457 15.088 1.00 93.00 88 THR A N 1
ATOM 669 C CA . THR A 1 88 ? -14.218 4.881 15.433 1.00 93.00 88 THR A CA 1
ATOM 670 C C . THR A 1 88 ? -14.506 4.967 16.927 1.00 93.00 88 THR A C 1
ATOM 672 O O . THR A 1 88 ? -15.597 5.381 17.323 1.00 93.00 88 THR A O 1
ATOM 675 N N . PHE A 1 89 ? -13.534 4.641 17.782 1.00 92.56 89 PHE A N 1
ATOM 676 C CA . PHE A 1 89 ? -13.706 4.755 19.235 1.00 92.56 89 PHE A CA 1
ATOM 677 C C . PHE A 1 89 ? -13.843 6.214 19.679 1.00 92.56 89 PHE A C 1
ATOM 679 O O . PHE A 1 89 ? -14.703 6.522 20.504 1.00 92.56 89 PHE A O 1
ATOM 686 N N . LYS A 1 90 ? -13.086 7.132 19.060 1.00 91.38 90 LYS A N 1
ATOM 687 C CA . LYS A 1 90 ? -13.235 8.572 19.304 1.00 91.38 90 LYS A CA 1
ATOM 688 C C . LYS A 1 90 ? -14.613 9.089 18.879 1.00 91.38 90 LYS A C 1
ATOM 690 O O . LYS A 1 90 ? -15.224 9.842 19.628 1.00 91.38 90 LYS A O 1
ATOM 695 N N . ALA A 1 91 ? -15.113 8.678 17.713 1.00 90.44 91 ALA A N 1
ATOM 696 C CA . ALA A 1 91 ? -16.422 9.099 17.206 1.00 90.44 91 ALA A CA 1
ATOM 697 C C . ALA A 1 91 ? -17.597 8.526 18.017 1.00 90.44 91 ALA A C 1
ATOM 699 O O . ALA A 1 91 ? -18.634 9.169 18.138 1.00 90.44 91 ALA A O 1
ATOM 700 N N . THR A 1 92 ? -17.436 7.328 18.583 1.00 89.12 92 THR A N 1
ATOM 701 C CA . THR A 1 92 ? -18.470 6.665 19.397 1.00 89.12 92 THR A CA 1
ATOM 702 C C . THR A 1 92 ? -18.379 6.985 20.891 1.00 89.12 92 THR A C 1
ATOM 704 O O . THR A 1 92 ? -19.246 6.550 21.645 1.00 89.12 92 THR A O 1
ATOM 707 N N . GLY A 1 93 ? -17.351 7.721 21.331 1.00 87.50 93 GLY A N 1
ATOM 708 C CA . GLY A 1 93 ? -17.127 8.051 22.743 1.00 87.50 93 GLY A CA 1
ATOM 709 C C . GLY A 1 93 ? -16.800 6.839 23.623 1.00 87.50 93 GLY A C 1
ATOM 710 O O . GLY A 1 93 ? -17.028 6.883 24.830 1.00 87.50 93 GLY A O 1
ATOM 711 N N . ARG A 1 94 ? -16.310 5.742 23.033 1.00 89.25 94 ARG A N 1
ATOM 712 C CA . ARG A 1 94 ? -16.041 4.477 23.734 1.00 89.25 94 ARG A CA 1
ATOM 713 C C . ARG A 1 94 ? -14.607 4.401 24.242 1.00 89.25 94 ARG A C 1
ATOM 715 O O . ARG A 1 94 ? -13.698 5.001 23.670 1.00 89.25 94 ARG A O 1
ATOM 722 N N . PHE A 1 95 ? -14.395 3.613 25.295 1.00 89.38 95 PHE A N 1
ATOM 723 C CA . PHE A 1 95 ? -13.068 3.421 25.874 1.00 89.38 95 PHE A CA 1
ATOM 724 C C . PHE A 1 95 ? -12.185 2.530 24.987 1.00 89.38 95 PHE A C 1
ATOM 726 O O . PHE A 1 95 ? -12.557 1.401 24.655 1.00 89.38 95 PHE A O 1
ATOM 733 N N . LEU A 1 96 ? -10.998 3.036 24.648 1.00 90.62 96 LEU A N 1
ATOM 734 C CA . LEU A 1 96 ? -9.963 2.342 23.886 1.00 90.62 96 LEU A CA 1
ATOM 735 C C . LEU A 1 96 ? -8.679 2.277 24.715 1.00 90.62 96 LEU A C 1
ATOM 737 O O . LEU A 1 96 ? -8.082 3.308 25.022 1.00 90.62 96 LEU A O 1
ATOM 741 N N . ASP A 1 97 ? -8.234 1.068 25.050 1.00 91.38 97 ASP A N 1
ATOM 742 C CA . ASP A 1 97 ? -6.955 0.862 25.722 1.00 91.38 97 ASP A CA 1
ATOM 743 C C . ASP A 1 97 ? -5.785 1.153 24.768 1.00 91.38 97 ASP A C 1
ATOM 745 O O . ASP A 1 97 ? -5.565 0.459 23.769 1.00 91.38 97 ASP A O 1
ATOM 749 N N . ASN A 1 98 ? -4.978 2.155 25.122 1.00 92.81 98 ASN A N 1
ATOM 750 C CA . ASN A 1 98 ? -3.793 2.555 24.366 1.00 92.81 98 ASN A CA 1
ATOM 751 C C . ASN A 1 98 ? -2.796 1.400 24.159 1.00 92.81 98 ASN A C 1
ATOM 753 O O . ASN A 1 98 ? -2.086 1.383 23.153 1.00 92.81 98 ASN A O 1
ATOM 757 N N . ARG A 1 99 ? -2.759 0.397 25.051 1.00 92.44 99 ARG A N 1
ATOM 758 C CA . ARG A 1 99 ? -1.872 -0.776 24.917 1.00 92.44 99 ARG A CA 1
ATOM 759 C C . ARG A 1 99 ? -2.162 -1.609 23.668 1.00 92.44 99 ARG A C 1
ATOM 761 O O . ARG A 1 99 ? -1.247 -2.261 23.157 1.00 92.44 99 ARG A O 1
ATOM 768 N N . LEU A 1 100 ? -3.405 -1.604 23.179 1.00 92.75 100 LEU A N 1
ATOM 769 C CA . LEU A 1 100 ? -3.768 -2.254 21.916 1.00 92.75 100 LEU A CA 1
ATOM 770 C C . LEU A 1 100 ? -3.124 -1.521 20.738 1.00 92.75 100 LEU A C 1
ATOM 772 O O . LEU A 1 100 ? -2.483 -2.148 19.897 1.00 92.75 100 LEU A O 1
ATOM 776 N N . ILE A 1 101 ? -3.212 -0.189 20.735 1.00 96.31 101 ILE A N 1
ATOM 777 C CA . ILE A 1 101 ? -2.626 0.652 19.688 1.00 96.31 101 ILE A CA 1
ATOM 778 C C . ILE A 1 101 ? -1.103 0.555 19.693 1.00 96.31 101 ILE A C 1
ATOM 780 O O . ILE A 1 101 ? -0.506 0.424 18.631 1.00 96.31 101 ILE A O 1
ATOM 784 N N . PHE A 1 102 ? -0.467 0.521 20.864 1.00 95.56 102 PHE A N 1
ATOM 785 C CA . PHE A 1 102 ? 0.983 0.323 20.959 1.00 95.56 102 PHE A CA 1
ATOM 786 C C . PHE A 1 102 ? 1.414 -1.058 20.443 1.00 95.56 102 PHE A C 1
ATOM 788 O O . PHE A 1 102 ? 2.449 -1.183 19.792 1.00 95.56 102 PHE A O 1
ATOM 795 N N . GLY A 1 103 ? 0.603 -2.096 20.674 1.00 95.06 103 GLY A N 1
ATOM 796 C CA . GLY A 1 103 ? 0.831 -3.420 20.091 1.00 95.06 103 GLY A CA 1
ATOM 797 C C . GLY A 1 103 ? 0.787 -3.401 18.560 1.00 95.06 103 GLY A C 1
ATOM 798 O O . GLY A 1 103 ? 1.701 -3.914 17.916 1.00 95.06 103 GLY A O 1
ATOM 799 N N . LEU A 1 104 ? -0.235 -2.760 17.984 1.00 96.62 104 LEU A N 1
ATOM 800 C CA . LEU A 1 104 ? -0.361 -2.594 16.532 1.00 96.62 104 LEU A CA 1
ATOM 801 C C . LEU A 1 104 ? 0.760 -1.721 15.950 1.00 96.62 104 LEU A C 1
ATOM 803 O O . LEU A 1 104 ? 1.275 -2.034 14.884 1.00 96.62 104 LEU A O 1
ATOM 807 N N . ALA A 1 105 ? 1.178 -0.672 16.659 1.00 97.44 105 ALA A N 1
ATOM 808 C CA . ALA A 1 105 ? 2.280 0.205 16.267 1.00 97.44 105 ALA A CA 1
ATOM 809 C C . ALA A 1 105 ? 3.620 -0.549 16.177 1.00 97.44 105 ALA A C 1
ATOM 811 O O . ALA A 1 105 ? 4.371 -0.362 15.220 1.00 97.44 105 ALA A O 1
ATOM 812 N N . ASN A 1 106 ? 3.898 -1.452 17.123 1.00 96.81 106 ASN A N 1
ATOM 813 C CA . ASN A 1 106 ? 5.094 -2.301 17.084 1.00 96.81 106 ASN A CA 1
ATOM 814 C C . ASN A 1 106 ? 5.057 -3.298 15.915 1.00 96.81 106 ASN A C 1
ATOM 816 O O . ASN A 1 106 ? 6.072 -3.526 15.250 1.00 96.81 106 ASN A O 1
ATOM 820 N N . LEU A 1 107 ? 3.882 -3.881 15.651 1.00 97.19 107 LEU A N 1
ATOM 821 C CA . LEU A 1 107 ? 3.683 -4.773 14.511 1.00 97.19 107 LEU A CA 1
ATOM 822 C C . LEU A 1 107 ? 3.874 -4.020 13.185 1.00 97.19 107 LEU A C 1
ATOM 824 O O . LEU A 1 107 ? 4.600 -4.488 12.311 1.00 97.19 107 LEU A O 1
ATOM 828 N N . LEU A 1 108 ? 3.297 -2.820 13.079 1.00 98.38 108 LEU A N 1
ATOM 829 C CA . LEU A 1 108 ? 3.463 -1.923 11.941 1.00 98.38 108 LEU A CA 1
ATOM 830 C C . LEU A 1 108 ? 4.943 -1.598 11.700 1.00 98.38 108 LEU A C 1
ATOM 832 O O . LEU A 1 108 ? 5.424 -1.777 10.585 1.00 98.38 108 LEU A O 1
ATOM 836 N N . GLY A 1 109 ? 5.681 -1.198 12.741 1.00 98.00 109 GLY A N 1
ATOM 837 C CA . GLY A 1 109 ? 7.123 -0.940 12.646 1.00 98.00 109 GLY A CA 1
ATOM 838 C C . GLY A 1 109 ? 7.905 -2.142 12.110 1.00 98.00 109 GLY A C 1
ATOM 839 O O . GLY A 1 109 ? 8.765 -1.990 11.245 1.00 98.00 109 GLY A O 1
ATOM 840 N N . SER A 1 110 ? 7.551 -3.351 12.556 1.00 98.12 110 SER A N 1
ATOM 841 C CA . SER A 1 110 ? 8.163 -4.593 12.068 1.00 98.12 110 SER A CA 1
ATOM 842 C C . SER A 1 110 ? 7.870 -4.829 10.583 1.00 98.12 110 SER A C 1
ATOM 844 O O . SER A 1 110 ? 8.784 -5.138 9.822 1.00 98.12 110 SER A O 1
ATOM 846 N N . PHE A 1 111 ? 6.625 -4.631 10.137 1.00 98.25 111 PHE A N 1
ATOM 847 C CA . PHE A 1 111 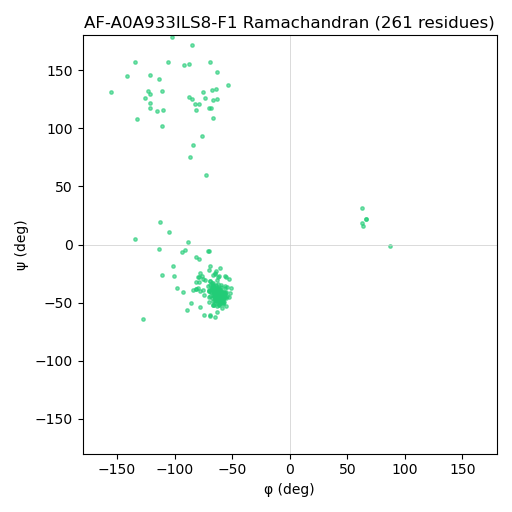? 6.279 -4.772 8.720 1.00 98.25 111 PHE A CA 1
ATOM 848 C C . PHE A 1 111 ? 6.969 -3.733 7.838 1.00 98.25 111 PHE A C 1
ATOM 850 O O . PHE A 1 111 ? 7.447 -4.102 6.768 1.00 98.25 111 PHE A O 1
ATOM 857 N N . ILE A 1 112 ? 7.093 -2.478 8.281 1.00 98.44 112 ILE A N 1
ATOM 858 C CA . ILE A 1 112 ? 7.820 -1.445 7.524 1.00 98.44 112 ILE A CA 1
ATOM 859 C C . ILE A 1 112 ? 9.283 -1.855 7.317 1.00 98.44 112 ILE A C 1
ATOM 861 O O . ILE A 1 112 ? 9.795 -1.715 6.210 1.00 98.44 112 ILE A O 1
ATOM 865 N N . LEU A 1 113 ? 9.948 -2.410 8.338 1.00 98.44 113 LEU A N 1
ATOM 866 C CA . LEU A 1 113 ? 11.323 -2.907 8.195 1.00 98.44 113 LEU A CA 1
ATOM 867 C C . LEU A 1 113 ? 11.429 -4.028 7.153 1.00 98.44 113 LEU A C 1
ATOM 869 O O . LEU A 1 113 ? 12.364 -4.028 6.355 1.00 98.44 113 LEU A O 1
ATOM 873 N N . VAL A 1 114 ? 10.470 -4.959 7.131 1.00 98.06 114 VAL A N 1
ATOM 874 C CA . VAL A 1 114 ? 10.457 -6.053 6.145 1.00 98.06 114 VAL A CA 1
ATOM 875 C C . VAL A 1 114 ? 10.174 -5.526 4.733 1.00 98.06 114 VAL A C 1
ATOM 877 O O . VAL A 1 114 ? 10.840 -5.953 3.791 1.00 98.06 114 VAL A O 1
ATOM 880 N N . VAL A 1 115 ? 9.251 -4.566 4.572 1.00 97.19 115 VAL A N 1
ATOM 881 C CA . VAL A 1 115 ? 9.026 -3.885 3.281 1.00 97.19 115 VAL A CA 1
ATOM 882 C C . VAL A 1 115 ? 10.312 -3.206 2.819 1.00 97.19 115 VAL A C 1
ATOM 884 O O . VAL A 1 115 ? 10.743 -3.427 1.692 1.00 97.19 115 VAL A O 1
ATOM 887 N N . LEU A 1 116 ? 10.959 -2.431 3.693 1.00 97.62 116 LEU A N 1
ATOM 888 C CA . LEU A 1 116 ? 12.185 -1.710 3.362 1.00 97.62 116 LEU A CA 1
ATOM 889 C C . LEU A 1 116 ? 13.312 -2.669 2.964 1.00 97.62 116 LEU A C 1
ATOM 891 O O . LEU A 1 116 ? 14.011 -2.411 1.988 1.00 97.62 116 LEU A O 1
ATOM 895 N N . TYR A 1 117 ? 13.455 -3.795 3.667 1.00 97.81 117 TYR A N 1
ATOM 896 C CA . TYR A 1 117 ? 14.400 -4.846 3.300 1.00 97.81 117 TYR A CA 1
ATOM 897 C C . TYR A 1 117 ? 14.135 -5.381 1.888 1.00 97.81 117 TYR A C 1
ATOM 899 O O . TYR A 1 117 ? 15.055 -5.404 1.070 1.00 97.81 117 TYR A O 1
ATOM 907 N N . PHE A 1 118 ? 12.892 -5.759 1.570 1.00 97.06 118 PHE A N 1
ATOM 908 C CA . PHE A 1 118 ? 12.568 -6.262 0.234 1.00 97.06 118 PHE A CA 1
ATOM 909 C C . PHE A 1 118 ? 12.761 -5.212 -0.855 1.00 97.06 118 PHE A C 1
ATOM 911 O O . PHE A 1 118 ? 13.305 -5.545 -1.903 1.00 97.06 118 PHE A O 1
ATOM 918 N N . VAL A 1 119 ? 12.395 -3.954 -0.602 1.00 96.31 119 VAL A N 1
ATOM 919 C CA . VAL A 1 119 ? 12.650 -2.848 -1.535 1.00 96.31 119 VAL A CA 1
ATOM 920 C C . VAL A 1 119 ? 14.154 -2.690 -1.774 1.00 96.31 119 VAL A C 1
ATOM 922 O O . VAL A 1 119 ? 14.585 -2.629 -2.920 1.00 96.31 119 VAL A O 1
ATOM 925 N N . ILE A 1 120 ? 14.980 -2.686 -0.727 1.00 96.50 120 ILE A N 1
ATOM 926 C CA . ILE A 1 120 ? 16.437 -2.570 -0.888 1.00 96.50 120 ILE A CA 1
ATOM 927 C C . ILE A 1 120 ? 16.984 -3.735 -1.718 1.00 96.50 120 ILE A C 1
ATOM 929 O O . ILE A 1 120 ? 17.703 -3.502 -2.688 1.00 96.50 120 ILE A O 1
ATOM 933 N N . VAL A 1 121 ? 16.631 -4.975 -1.371 1.00 96.94 121 VAL A N 1
ATOM 934 C CA . VAL A 1 121 ? 17.108 -6.166 -2.090 1.00 96.94 121 VAL A CA 1
ATOM 935 C C . VAL A 1 121 ? 16.676 -6.130 -3.556 1.00 96.94 121 VAL A C 1
ATOM 937 O O . VAL A 1 121 ? 17.514 -6.317 -4.435 1.00 96.94 121 VAL A O 1
ATOM 940 N N . GLU A 1 122 ? 15.404 -5.838 -3.824 1.00 94.75 122 GLU A N 1
ATOM 941 C CA . GLU A 1 122 ? 14.847 -5.743 -5.175 1.00 94.75 122 GLU A CA 1
ATOM 942 C C . GLU A 1 122 ? 15.637 -4.748 -6.033 1.00 94.75 122 GLU A C 1
ATOM 944 O O . GLU A 1 122 ? 16.115 -5.091 -7.114 1.00 94.75 122 GLU A O 1
ATOM 949 N N . TYR A 1 123 ? 15.827 -3.521 -5.545 1.00 95.25 123 TYR A N 1
ATOM 950 C CA . TYR A 1 123 ? 16.484 -2.475 -6.328 1.00 95.25 123 TYR A CA 1
ATOM 951 C C . TYR A 1 123 ? 17.998 -2.683 -6.456 1.00 95.25 123 TYR A C 1
ATOM 953 O O . TYR A 1 123 ? 18.564 -2.345 -7.496 1.00 95.25 123 TYR A O 1
ATOM 961 N N . VAL A 1 124 ? 18.659 -3.295 -5.467 1.00 96.25 124 VAL A N 1
ATOM 962 C CA . VAL A 1 124 ? 20.073 -3.694 -5.583 1.00 96.25 124 VAL A CA 1
ATOM 963 C C . VAL A 1 124 ? 20.247 -4.770 -6.654 1.00 96.25 124 VAL A C 1
ATOM 965 O O . VAL A 1 124 ? 21.106 -4.631 -7.525 1.00 96.25 124 VAL A O 1
ATOM 968 N N . VAL A 1 125 ? 19.414 -5.815 -6.638 1.00 94.69 125 VAL A N 1
ATOM 969 C CA . VAL A 1 125 ? 19.463 -6.892 -7.642 1.00 94.69 125 VAL A CA 1
ATOM 970 C C . VAL A 1 125 ? 19.186 -6.343 -9.041 1.00 94.69 125 VAL A C 1
ATOM 972 O O . VAL A 1 125 ? 19.882 -6.695 -9.997 1.00 94.69 125 VAL A O 1
ATOM 975 N N . ARG A 1 126 ? 18.217 -5.431 -9.165 1.00 93.44 126 ARG A N 1
ATOM 976 C CA . ARG A 1 126 ? 17.884 -4.796 -10.442 1.00 93.44 126 ARG A CA 1
ATOM 977 C C . ARG A 1 126 ? 18.996 -3.906 -10.996 1.00 93.44 126 ARG A C 1
ATOM 979 O O . ARG A 1 126 ? 19.199 -3.886 -12.207 1.00 93.44 126 ARG A O 1
ATOM 986 N N . LEU A 1 127 ? 19.724 -3.192 -10.138 1.00 94.56 127 LEU A N 1
ATOM 987 C CA . LEU A 1 127 ? 20.895 -2.411 -10.552 1.00 94.56 127 LEU A CA 1
ATOM 988 C C . LEU A 1 127 ? 22.068 -3.300 -10.983 1.00 94.56 127 LEU A C 1
ATOM 990 O O . LEU A 1 127 ? 22.850 -2.899 -11.840 1.00 94.56 127 LEU A O 1
ATOM 994 N N . TYR A 1 128 ? 22.202 -4.490 -10.393 1.00 93.44 128 TYR A N 1
ATOM 995 C CA . TYR A 1 128 ? 23.271 -5.430 -10.737 1.00 93.44 128 TYR A CA 1
ATOM 996 C C . TYR A 1 128 ? 22.990 -6.207 -12.030 1.00 93.44 128 TYR A C 1
ATOM 998 O O . TYR A 1 128 ? 23.912 -6.624 -12.727 1.00 93.44 128 TYR A O 1
ATOM 1006 N N . THR A 1 129 ? 21.714 -6.408 -12.357 1.00 91.75 129 THR A N 1
ATOM 1007 C CA . THR A 1 129 ? 21.295 -7.175 -13.531 1.00 91.75 129 THR A CA 1
ATOM 1008 C C . THR A 1 129 ? 21.344 -6.294 -14.787 1.00 91.75 129 THR A C 1
ATOM 1010 O O . THR A 1 129 ? 20.622 -5.296 -14.840 1.00 91.75 129 THR A O 1
ATOM 1013 N N . PRO A 1 130 ? 22.132 -6.646 -15.827 1.00 89.12 130 PRO A N 1
ATOM 1014 C CA . PRO A 1 130 ? 22.317 -5.792 -17.004 1.00 89.12 130 PRO A CA 1
ATOM 1015 C C . PRO A 1 130 ? 21.014 -5.401 -17.706 1.00 89.12 130 PRO A C 1
ATOM 1017 O O . PRO A 1 130 ? 20.834 -4.236 -18.043 1.00 89.12 130 PRO A O 1
ATOM 1020 N N . SER A 1 131 ? 20.078 -6.344 -17.849 1.00 86.62 131 SER A N 1
ATOM 1021 C CA . SER A 1 131 ? 18.793 -6.108 -18.518 1.00 86.62 131 SER A CA 1
ATOM 1022 C C . SER A 1 131 ? 17.853 -5.186 -17.747 1.00 86.62 131 SER A C 1
ATOM 1024 O O . SER A 1 131 ? 16.925 -4.662 -18.329 1.00 86.62 131 SER A O 1
ATOM 1026 N N . THR A 1 132 ? 18.043 -4.974 -16.444 1.00 90.62 132 THR A N 1
ATOM 1027 C CA . THR A 1 132 ? 17.165 -4.097 -15.650 1.00 90.62 132 THR A CA 1
ATOM 1028 C C . THR A 1 132 ? 17.877 -2.848 -15.146 1.00 90.62 132 THR A C 1
ATOM 1030 O O . THR A 1 132 ? 17.237 -1.995 -14.529 1.00 90.62 132 THR A O 1
ATOM 1033 N N . CYS A 1 133 ? 19.183 -2.722 -15.392 1.00 91.94 133 CYS A N 1
ATOM 1034 C CA . CYS A 1 133 ? 20.014 -1.662 -14.835 1.00 91.94 133 CYS A CA 1
ATOM 1035 C C . CYS A 1 133 ? 19.563 -0.274 -15.311 1.00 91.94 133 CYS A C 1
ATOM 1037 O O . CYS A 1 133 ? 19.252 0.578 -14.479 1.00 91.94 133 CYS A O 1
ATOM 1039 N N . GLU A 1 134 ? 19.440 -0.062 -16.623 1.00 91.44 134 GLU A N 1
ATOM 1040 C CA . GLU A 1 134 ? 19.006 1.220 -17.200 1.00 91.44 134 GLU A CA 1
ATOM 1041 C C . GLU A 1 134 ? 17.587 1.640 -16.761 1.00 91.44 134 GLU A C 1
ATOM 1043 O O . GLU A 1 134 ? 17.444 2.724 -16.181 1.00 91.44 134 GLU A O 1
ATOM 1048 N N . PRO A 1 135 ? 16.546 0.789 -16.888 1.00 91.12 135 PRO A N 1
ATOM 1049 C CA . PRO A 1 135 ? 15.216 1.113 -16.369 1.00 91.12 135 PRO A CA 1
ATOM 1050 C C . PRO A 1 135 ? 15.213 1.447 -14.872 1.00 91.12 135 PRO A C 1
ATOM 1052 O O . PRO A 1 135 ? 14.467 2.309 -14.403 1.00 91.12 135 PRO A O 1
ATOM 1055 N N . THR A 1 136 ? 16.064 0.779 -14.093 1.00 94.50 136 THR A N 1
ATOM 1056 C CA . THR A 1 136 ? 16.155 1.005 -12.645 1.00 94.50 136 THR A CA 1
ATOM 1057 C C . THR A 1 136 ? 16.873 2.309 -12.323 1.00 94.50 136 THR A C 1
ATOM 1059 O O . THR A 1 136 ? 16.437 3.045 -11.436 1.00 94.50 136 THR A O 1
ATOM 1062 N N . ARG A 1 137 ? 17.927 2.659 -13.069 1.00 94.25 137 ARG A N 1
ATOM 1063 C CA . ARG A 1 137 ? 18.593 3.966 -12.968 1.00 94.25 137 ARG A CA 1
ATOM 1064 C C . ARG A 1 137 ? 17.643 5.099 -13.334 1.00 94.25 137 ARG A C 1
ATOM 1066 O O . ARG A 1 137 ? 17.654 6.119 -12.649 1.00 94.25 137 ARG A O 1
ATOM 1073 N N . PHE A 1 138 ? 16.778 4.906 -14.330 1.00 93.38 138 PHE A N 1
ATOM 1074 C CA . PHE A 1 138 ? 15.723 5.864 -14.662 1.00 93.38 138 PHE A CA 1
ATOM 1075 C C . PHE A 1 138 ? 14.795 6.141 -13.467 1.00 93.38 138 PHE A C 1
ATOM 1077 O O . PHE A 1 138 ? 14.480 7.300 -13.195 1.00 93.38 138 PHE A O 1
ATOM 1084 N N . VAL A 1 139 ? 14.403 5.108 -12.713 1.00 95.44 139 VAL A N 1
ATOM 1085 C CA . VAL A 1 139 ? 13.583 5.280 -11.502 1.00 95.44 139 VAL A CA 1
ATOM 1086 C C . VAL A 1 139 ? 14.383 5.941 -10.381 1.00 95.44 139 VAL A C 1
ATOM 1088 O O . VAL A 1 139 ? 13.916 6.915 -9.800 1.00 95.44 139 VAL A O 1
ATOM 1091 N N . LEU A 1 140 ? 15.585 5.452 -10.074 1.00 96.19 140 LEU A N 1
ATOM 1092 C CA . LEU A 1 140 ? 16.327 5.860 -8.876 1.00 96.19 140 LEU A CA 1
ATOM 1093 C C . LEU A 1 140 ? 17.091 7.179 -9.016 1.00 96.19 140 LEU A C 1
ATOM 1095 O O . LEU A 1 140 ? 17.261 7.885 -8.024 1.00 96.19 140 LEU A O 1
ATOM 1099 N N . PHE A 1 141 ? 17.580 7.496 -10.212 1.00 96.44 141 PHE A N 1
ATOM 1100 C CA . PHE A 1 141 ? 18.524 8.593 -10.453 1.00 96.44 141 PHE A CA 1
ATOM 1101 C C . PHE A 1 141 ? 18.153 9.457 -11.662 1.00 96.44 141 PHE A C 1
ATOM 1103 O O . PHE A 1 141 ? 18.901 10.365 -12.011 1.00 96.44 141 PHE A O 1
ATOM 1110 N N . GLY A 1 142 ? 17.005 9.212 -12.297 1.00 91.06 142 GLY A N 1
ATOM 1111 C CA . GLY A 1 142 ? 16.585 9.939 -13.494 1.00 91.06 142 GLY A CA 1
ATOM 1112 C C . GLY A 1 142 ? 16.163 11.392 -13.255 1.00 91.06 142 GLY A C 1
ATOM 1113 O O . GLY A 1 142 ? 15.853 12.083 -14.219 1.00 91.06 142 GLY A O 1
ATOM 1114 N N . GLY A 1 143 ? 16.102 11.860 -12.000 1.00 93.00 143 GLY A N 1
ATOM 1115 C CA . GLY A 1 143 ? 15.708 13.236 -11.661 1.00 93.00 143 GLY A CA 1
ATOM 1116 C C . 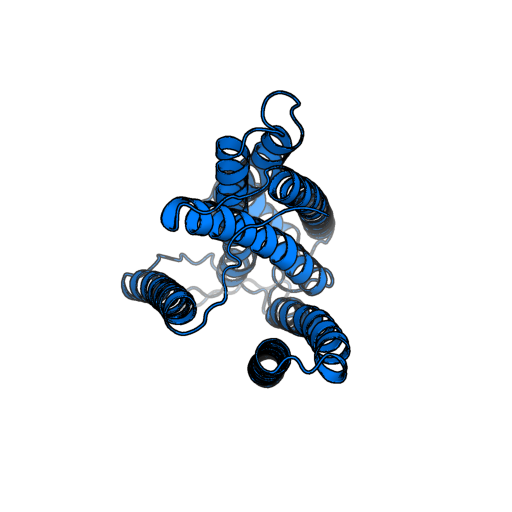GLY A 1 143 ? 14.268 13.583 -12.060 1.00 93.00 143 GLY A C 1
ATOM 1117 O O . GLY A 1 143 ? 13.913 14.752 -12.178 1.00 93.00 143 GLY A O 1
ATOM 1118 N N . ASN A 1 144 ? 13.443 12.564 -12.298 1.00 91.81 144 ASN A N 1
ATOM 1119 C CA . ASN A 1 144 ? 12.069 12.688 -12.766 1.00 91.81 144 ASN A CA 1
ATOM 1120 C C . ASN A 1 144 ? 11.073 12.486 -11.612 1.00 91.81 144 ASN A C 1
ATOM 1122 O O . ASN A 1 144 ? 11.447 12.206 -10.471 1.00 91.81 144 ASN A O 1
ATOM 1126 N N . LEU A 1 145 ? 9.777 12.600 -11.912 1.00 92.62 145 LEU A N 1
ATOM 1127 C CA . LEU A 1 145 ? 8.707 12.397 -10.934 1.00 92.62 145 LEU A CA 1
ATOM 1128 C C . LEU A 1 145 ? 8.833 11.056 -10.184 1.00 92.62 145 LEU A C 1
ATOM 1130 O O . LEU A 1 145 ? 8.666 11.028 -8.968 1.00 92.62 145 LEU A O 1
ATOM 1134 N N . TYR A 1 146 ? 9.169 9.961 -10.870 1.00 93.88 146 TYR A N 1
ATOM 1135 C CA . TYR A 1 146 ? 9.284 8.627 -10.264 1.00 93.88 146 TYR A CA 1
ATOM 1136 C C . TYR A 1 146 ? 10.445 8.542 -9.274 1.00 93.88 146 TYR A C 1
ATOM 1138 O O . TYR A 1 146 ? 10.303 7.905 -8.232 1.00 93.88 146 TYR A O 1
ATOM 1146 N N . THR A 1 147 ? 11.542 9.252 -9.545 1.00 96.25 147 THR A N 1
ATOM 1147 C CA . THR A 1 147 ? 12.654 9.418 -8.601 1.00 96.25 147 THR A CA 1
ATOM 1148 C C . THR A 1 147 ? 12.199 10.078 -7.305 1.00 96.25 147 THR A C 1
ATOM 1150 O O . THR A 1 147 ? 12.522 9.591 -6.219 1.00 96.25 147 THR A O 1
ATOM 1153 N N . TYR A 1 148 ? 11.391 11.137 -7.387 1.00 96.62 148 TYR A N 1
ATOM 1154 C CA . TYR A 1 148 ? 10.847 11.788 -6.193 1.00 96.62 148 TYR A CA 1
ATOM 1155 C C . TYR A 1 148 ? 9.812 10.918 -5.473 1.00 96.62 148 TYR A C 1
ATOM 1157 O O . TYR A 1 148 ? 9.841 10.836 -4.245 1.00 96.62 148 TYR A O 1
ATOM 1165 N N . ILE A 1 149 ? 8.934 10.218 -6.200 1.00 96.94 149 ILE A N 1
ATOM 1166 C CA . ILE A 1 149 ? 7.974 9.284 -5.588 1.00 96.94 149 ILE A CA 1
ATOM 1167 C C . ILE A 1 149 ? 8.723 8.157 -4.858 1.00 96.94 149 ILE A C 1
ATOM 1169 O O . ILE A 1 149 ? 8.328 7.796 -3.750 1.00 96.94 149 ILE A O 1
ATOM 1173 N N . PHE A 1 150 ? 9.825 7.648 -5.419 1.00 97.81 150 PHE A N 1
ATOM 1174 C CA . PHE A 1 150 ? 10.670 6.642 -4.774 1.00 97.81 150 PHE A CA 1
ATOM 1175 C C . PHE A 1 150 ? 11.346 7.179 -3.511 1.00 97.81 150 PHE A C 1
ATOM 1177 O O . PHE A 1 150 ? 11.080 6.692 -2.413 1.00 97.81 150 PHE A O 1
ATOM 1184 N N . TRP A 1 151 ? 12.189 8.202 -3.629 1.00 98.12 151 TRP A N 1
ATOM 1185 C CA . TRP A 1 151 ? 13.001 8.644 -2.494 1.00 98.12 151 TRP A CA 1
ATOM 1186 C C . TRP A 1 151 ? 12.200 9.404 -1.440 1.00 98.12 151 TRP A C 1
ATOM 1188 O O . TRP A 1 151 ? 12.374 9.167 -0.246 1.00 98.12 151 TRP A O 1
ATOM 1198 N N . VAL A 1 152 ? 11.317 10.311 -1.858 1.00 98.00 152 VAL A N 1
ATOM 1199 C CA . VAL A 1 152 ? 10.542 11.141 -0.926 1.00 98.00 152 VAL A CA 1
ATOM 1200 C C . VAL A 1 152 ? 9.283 10.405 -0.482 1.00 98.00 152 VAL A C 1
ATOM 1202 O O . VAL A 1 152 ? 9.029 10.304 0.715 1.00 98.00 152 VAL A O 1
ATOM 1205 N N . GLY A 1 153 ? 8.506 9.869 -1.423 1.00 97.44 153 GLY A N 1
ATOM 1206 C CA . GLY A 1 153 ? 7.234 9.209 -1.121 1.00 97.44 153 GLY A CA 1
ATOM 1207 C C . GLY A 1 153 ? 7.410 7.882 -0.383 1.00 97.44 153 GLY A C 1
ATOM 1208 O O . GLY A 1 153 ? 6.950 7.734 0.746 1.00 97.44 153 GLY A O 1
ATOM 1209 N N . LEU A 1 154 ? 8.094 6.919 -1.002 1.00 97.81 154 LEU A N 1
ATOM 1210 C CA . LEU A 1 154 ? 8.244 5.564 -0.465 1.00 97.81 154 LEU A CA 1
ATOM 1211 C C . LEU A 1 154 ? 9.300 5.481 0.649 1.00 97.81 154 LEU A C 1
ATOM 1213 O O . LEU A 1 154 ? 9.005 4.995 1.745 1.00 97.81 154 LEU A O 1
ATOM 1217 N N . ILE A 1 155 ? 10.527 5.942 0.386 1.00 98.25 155 ILE A N 1
ATOM 1218 C CA . ILE A 1 155 ? 11.638 5.776 1.333 1.00 98.25 155 ILE A CA 1
ATOM 1219 C C . ILE A 1 155 ? 11.491 6.739 2.512 1.00 98.25 155 ILE A C 1
ATOM 1221 O O . ILE A 1 155 ? 11.353 6.293 3.650 1.00 98.25 155 ILE A O 1
ATOM 1225 N N . LEU A 1 156 ? 11.486 8.052 2.272 1.00 98.31 156 LEU A N 1
ATOM 1226 C CA . LEU A 1 156 ? 11.475 9.032 3.357 1.00 98.31 156 LEU A CA 1
ATOM 1227 C C . LEU A 1 156 ? 10.144 9.031 4.119 1.00 98.31 156 LEU A C 1
ATOM 1229 O O . LEU A 1 156 ? 10.130 8.753 5.319 1.00 98.31 156 LEU A O 1
ATOM 1233 N N . LEU A 1 157 ? 9.036 9.336 3.440 1.00 97.75 157 LEU A N 1
ATOM 1234 C CA . LEU A 1 157 ? 7.726 9.488 4.074 1.00 97.75 157 LEU A CA 1
ATOM 1235 C C . LEU A 1 157 ? 7.073 8.144 4.393 1.00 97.75 157 LEU A C 1
ATOM 1237 O O . LEU A 1 157 ? 6.495 8.003 5.461 1.00 97.75 157 LEU A O 1
ATOM 1241 N N . GLY A 1 158 ? 7.175 7.155 3.509 1.00 96.75 158 GLY A N 1
ATOM 1242 C CA . GLY A 1 158 ? 6.533 5.853 3.684 1.00 96.75 158 GLY A CA 1
ATOM 1243 C C . GLY A 1 158 ? 7.237 4.911 4.658 1.00 96.75 158 GLY A C 1
ATOM 1244 O O . GLY A 1 158 ? 6.583 4.032 5.218 1.00 96.75 158 GLY A O 1
ATOM 1245 N N . SER A 1 159 ? 8.545 5.095 4.874 1.00 97.75 159 SER A N 1
ATOM 1246 C CA . SER A 1 159 ? 9.365 4.145 5.637 1.00 97.75 159 SER A CA 1
ATOM 1247 C C . SER A 1 159 ? 10.160 4.807 6.764 1.00 97.75 159 SER A C 1
ATOM 1249 O O . SER A 1 159 ? 9.910 4.530 7.937 1.00 97.75 159 SER A O 1
ATOM 1251 N N . ILE A 1 160 ? 11.096 5.707 6.445 1.00 98.38 160 ILE A N 1
ATOM 1252 C CA . ILE A 1 160 ? 12.05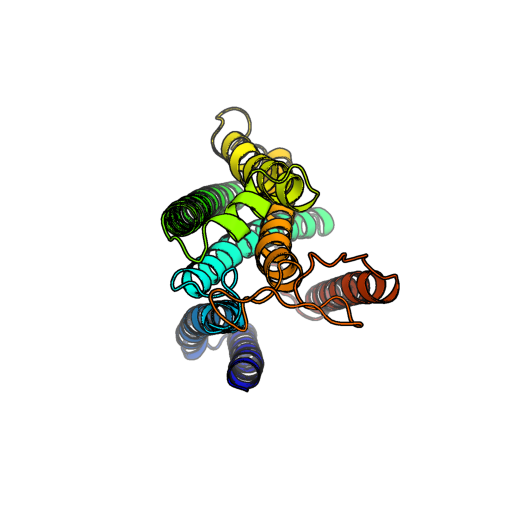3 6.253 7.422 1.00 98.38 160 ILE A CA 1
ATOM 1253 C C . ILE A 1 160 ? 11.361 7.113 8.484 1.00 98.38 160 ILE A C 1
ATOM 1255 O O . ILE A 1 160 ? 11.546 6.874 9.677 1.00 98.38 160 ILE A O 1
ATOM 1259 N N . VAL A 1 161 ? 10.543 8.090 8.085 1.00 98.31 161 VAL A N 1
ATOM 1260 C CA . VAL A 1 161 ? 9.843 8.979 9.028 1.00 98.31 161 VAL A CA 1
ATOM 1261 C C . VAL A 1 161 ? 8.895 8.194 9.954 1.00 98.31 161 VAL A C 1
ATOM 1263 O O . VAL A 1 161 ? 8.990 8.377 11.170 1.00 98.31 161 VAL A O 1
ATOM 1266 N N . PRO A 1 162 ? 8.039 7.277 9.458 1.00 98.25 162 PRO A N 1
ATOM 1267 C CA . PRO A 1 162 ? 7.230 6.412 10.309 1.00 98.25 162 PRO A CA 1
ATOM 1268 C C . PRO A 1 162 ? 8.060 5.581 11.286 1.00 98.25 162 PRO A C 1
ATOM 1270 O O . PRO A 1 162 ? 7.721 5.542 12.464 1.00 98.25 162 PRO A O 1
ATOM 1273 N N . LEU A 1 163 ? 9.167 4.970 10.850 1.00 98.31 163 LEU A N 1
ATOM 1274 C CA . LEU A 1 163 ? 10.043 4.201 11.744 1.00 98.31 163 LEU A CA 1
ATOM 1275 C C . LEU A 1 163 ? 10.640 5.071 12.853 1.00 98.31 163 LEU A C 1
ATOM 1277 O O . LEU A 1 163 ? 10.634 4.667 14.016 1.00 98.31 163 LEU A O 1
ATOM 1281 N N . LEU A 1 164 ? 11.099 6.281 12.519 1.00 98.00 164 LEU A N 1
ATOM 1282 C CA . LEU A 1 164 ? 11.596 7.233 13.512 1.00 98.00 164 LEU A CA 1
ATOM 1283 C C . LEU A 1 164 ? 10.507 7.588 14.529 1.00 98.00 164 LEU A C 1
ATOM 1285 O O . LEU A 1 164 ? 10.780 7.605 15.726 1.00 98.00 164 LEU A O 1
ATOM 1289 N N . ILE A 1 165 ? 9.268 7.807 14.087 1.00 97.81 165 ILE A N 1
ATOM 1290 C CA . ILE A 1 165 ? 8.144 8.105 14.984 1.00 97.81 165 ILE A CA 1
ATOM 1291 C C . ILE A 1 165 ? 7.791 6.899 15.871 1.00 97.81 165 ILE A C 1
ATOM 1293 O O . ILE A 1 165 ? 7.545 7.065 17.068 1.00 97.81 165 ILE A O 1
ATOM 1297 N N . LEU A 1 166 ? 7.751 5.694 15.304 1.00 97.06 166 LEU A N 1
ATOM 1298 C CA . LEU A 1 166 ? 7.308 4.484 16.001 1.00 97.06 166 LEU A CA 1
ATOM 1299 C C . LEU A 1 166 ? 8.363 3.937 16.974 1.00 97.06 166 LEU A C 1
ATOM 1301 O O . LEU A 1 166 ? 7.998 3.311 17.967 1.00 97.06 166 LEU A O 1
ATOM 1305 N N . PHE A 1 167 ? 9.654 4.185 16.736 1.00 95.88 167 PHE A N 1
ATOM 1306 C CA . PHE A 1 167 ? 10.733 3.710 17.612 1.00 95.88 167 PHE A CA 1
ATOM 1307 C C . PHE A 1 167 ? 11.297 4.774 18.556 1.00 95.88 167 PHE A C 1
ATOM 1309 O O . PHE A 1 167 ? 11.89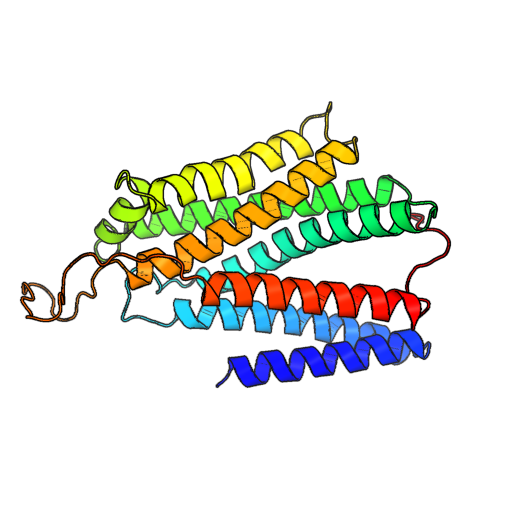2 4.416 19.576 1.00 95.88 167 PHE A O 1
ATOM 1316 N N . ASN A 1 168 ? 11.076 6.065 18.294 1.00 95.50 168 ASN A N 1
ATOM 1317 C CA . ASN A 1 168 ? 11.530 7.120 19.195 1.00 95.50 168 ASN A CA 1
ATOM 1318 C C . ASN A 1 168 ? 10.773 7.059 20.544 1.00 95.50 168 ASN A C 1
ATOM 1320 O O . ASN A 1 168 ? 9.539 7.135 20.565 1.00 95.50 168 ASN A O 1
ATOM 1324 N N . PRO A 1 169 ? 11.483 6.965 21.690 1.00 91.81 169 PRO A N 1
ATOM 1325 C CA . PRO A 1 169 ? 10.879 6.935 23.023 1.00 91.81 169 PRO A CA 1
ATOM 1326 C C . PRO A 1 169 ? 9.904 8.078 23.322 1.00 91.81 169 PRO A C 1
ATOM 1328 O O . PRO A 1 169 ? 8.966 7.874 24.090 1.00 91.81 169 PRO A O 1
ATOM 1331 N N . MET A 1 170 ? 10.108 9.250 22.713 1.00 91.88 170 MET A N 1
ATOM 1332 C CA . MET A 1 170 ? 9.269 10.431 22.926 1.00 91.88 170 MET A CA 1
ATOM 1333 C C . MET A 1 170 ? 7.916 10.342 22.209 1.00 91.88 170 MET A C 1
ATOM 1335 O O . MET A 1 170 ? 6.933 10.905 22.685 1.00 91.88 170 MET A O 1
ATOM 1339 N N . THR A 1 171 ? 7.843 9.642 21.074 1.00 93.88 171 THR A N 1
ATOM 1340 C CA . THR A 1 171 ? 6.656 9.631 20.198 1.00 93.88 171 THR A CA 1
ATOM 1341 C C . THR A 1 171 ? 5.928 8.292 20.178 1.00 93.88 171 THR A C 1
ATOM 1343 O O . THR A 1 171 ? 4.711 8.272 19.993 1.00 93.88 171 THR A O 1
ATOM 1346 N N . LYS A 1 172 ? 6.620 7.178 20.450 1.00 90.00 172 LYS A N 1
ATOM 1347 C CA . LYS A 1 172 ? 6.079 5.810 20.336 1.00 90.00 172 LYS A CA 1
ATOM 1348 C C . LYS A 1 172 ? 4.868 5.491 21.219 1.00 90.00 172 LYS A C 1
ATOM 1350 O O . LYS A 1 172 ? 4.142 4.549 20.937 1.00 90.00 172 LYS A O 1
ATOM 1355 N N . ASN A 1 173 ? 4.649 6.265 22.284 1.00 92.12 173 ASN A N 1
ATOM 1356 C CA . ASN A 1 173 ? 3.526 6.094 23.215 1.00 92.12 173 ASN A CA 1
ATOM 1357 C C . ASN A 1 173 ? 2.421 7.149 23.017 1.00 92.12 173 ASN A C 1
ATOM 1359 O O . ASN A 1 173 ? 1.533 7.286 23.858 1.00 92.12 173 ASN A O 1
ATOM 1363 N N . SER A 1 174 ? 2.473 7.926 21.933 1.00 95.88 174 SER A N 1
ATOM 1364 C CA . SER A 1 174 ? 1.523 9.004 21.664 1.00 95.88 174 SER A CA 1
ATOM 1365 C C . SER A 1 174 ? 0.609 8.648 20.493 1.00 95.88 174 SER A C 1
ATOM 1367 O O . SER A 1 174 ? 1.055 8.511 19.356 1.00 95.88 174 SER A O 1
ATOM 1369 N N . ILE A 1 175 ? -0.693 8.520 20.766 1.00 95.75 175 ILE A N 1
ATOM 1370 C CA . ILE A 1 175 ? -1.701 8.125 19.769 1.00 95.75 175 ILE A CA 1
ATOM 1371 C C . ILE A 1 175 ? -1.716 9.054 18.538 1.00 95.75 175 ILE A C 1
ATOM 1373 O O . ILE A 1 175 ? -1.709 8.527 17.426 1.00 95.75 175 ILE A O 1
ATOM 1377 N N . PRO A 1 176 ? -1.670 10.399 18.666 1.00 96.88 176 PRO A N 1
ATOM 1378 C CA . PRO A 1 176 ? -1.608 11.283 17.500 1.00 96.88 176 PRO A CA 1
ATOM 1379 C C . PRO A 1 176 ? -0.397 11.023 16.595 1.00 96.88 176 PRO A C 1
ATOM 1381 O O . PRO A 1 176 ? -0.539 11.006 15.375 1.00 96.88 176 PRO A O 1
ATOM 1384 N N . TRP A 1 177 ? 0.777 10.768 17.179 1.00 97.94 177 TRP A N 1
ATOM 1385 C CA . TRP A 1 177 ? 1.992 10.460 16.421 1.00 97.94 177 TRP A CA 1
ATOM 1386 C C . TRP A 1 177 ? 1.899 9.107 15.718 1.00 97.94 177 TRP A C 1
ATOM 1388 O O . TRP A 1 177 ? 2.264 9.001 14.550 1.00 97.94 177 TRP A O 1
ATOM 1398 N N . ILE A 1 178 ? 1.348 8.092 16.387 1.00 98.12 178 ILE A N 1
ATOM 1399 C CA . ILE A 1 178 ? 1.116 6.772 15.785 1.00 98.12 178 ILE A CA 1
ATOM 1400 C C . ILE A 1 178 ? 0.119 6.871 14.620 1.00 98.12 178 ILE A C 1
ATOM 1402 O O . ILE A 1 178 ? 0.339 6.261 13.573 1.00 98.12 178 ILE A O 1
ATOM 1406 N N . MET A 1 179 ? -0.954 7.655 14.761 1.00 98.31 179 MET A N 1
ATOM 1407 C CA . MET A 1 179 ? -1.891 7.908 13.660 1.00 98.31 179 MET A CA 1
ATOM 1408 C C . MET A 1 179 ? -1.205 8.617 12.492 1.00 98.31 179 MET A C 1
ATOM 1410 O O . MET A 1 179 ? -1.398 8.224 11.346 1.00 98.31 179 MET A O 1
ATOM 1414 N N . PHE A 1 180 ? -0.385 9.634 12.768 1.00 98.44 180 PHE A N 1
ATOM 1415 C CA . PHE A 1 180 ? 0.354 10.342 11.726 1.00 98.44 180 PHE A CA 1
ATOM 1416 C C . PHE A 1 180 ? 1.324 9.409 10.985 1.00 98.44 180 PHE A C 1
ATOM 1418 O O . PHE A 1 180 ? 1.308 9.365 9.757 1.00 98.44 180 PHE A O 1
ATOM 1425 N N . ALA A 1 181 ? 2.086 8.584 11.710 1.00 98.44 181 ALA A N 1
ATOM 1426 C CA . ALA A 1 181 ? 2.936 7.552 11.115 1.00 98.44 181 ALA A CA 1
ATOM 1427 C C . ALA A 1 181 ? 2.123 6.551 10.276 1.00 98.44 181 ALA A C 1
ATOM 1429 O O . ALA A 1 181 ? 2.522 6.213 9.168 1.00 98.44 181 ALA A O 1
ATOM 1430 N N . SER A 1 182 ? 0.955 6.125 10.762 1.00 98.62 182 SER A N 1
ATOM 1431 C CA . SER A 1 182 ? 0.070 5.208 10.031 1.00 98.62 182 SER A CA 1
ATOM 1432 C C . SER A 1 182 ? -0.446 5.825 8.727 1.00 98.62 182 SER A C 1
ATOM 1434 O O . SER A 1 182 ? -0.444 5.167 7.689 1.00 98.62 182 SER A O 1
ATOM 1436 N N . LEU A 1 183 ? -0.830 7.105 8.742 1.00 98.50 183 LEU A N 1
ATOM 1437 C CA . LEU A 1 183 ? -1.237 7.827 7.534 1.00 98.50 183 LEU A CA 1
ATOM 1438 C C . LEU A 1 183 ? -0.100 7.882 6.508 1.00 98.50 183 LEU A C 1
ATOM 1440 O O . LEU A 1 183 ? -0.316 7.586 5.333 1.00 98.50 183 LEU A O 1
ATOM 1444 N N . LEU A 1 184 ? 1.109 8.214 6.959 1.00 98.56 184 LEU A N 1
ATOM 1445 C CA . LEU A 1 184 ? 2.292 8.242 6.106 1.00 98.56 184 LEU A CA 1
ATOM 1446 C C . LEU A 1 184 ? 2.602 6.871 5.490 1.00 98.56 184 LEU A C 1
ATOM 1448 O O . LEU A 1 184 ? 2.925 6.809 4.309 1.00 98.56 184 LEU A O 1
ATOM 1452 N N . VAL A 1 185 ? 2.438 5.773 6.235 1.00 98.62 185 VAL A N 1
ATOM 1453 C CA . VAL A 1 185 ? 2.636 4.412 5.703 1.00 98.62 185 VAL A CA 1
ATOM 1454 C C . VAL A 1 185 ? 1.599 4.063 4.636 1.00 98.62 185 VAL A C 1
ATOM 1456 O O . VAL A 1 185 ? 1.958 3.491 3.610 1.00 98.62 185 VAL A O 1
ATOM 1459 N N . VAL A 1 186 ? 0.325 4.424 4.829 1.00 98.19 186 VAL A N 1
ATOM 1460 C CA . VAL A 1 186 ? -0.715 4.208 3.804 1.00 98.19 186 VAL A CA 1
ATOM 1461 C C . VAL A 1 186 ? -0.356 4.946 2.510 1.00 98.19 186 VAL A C 1
ATOM 1463 O O . VAL A 1 186 ? -0.419 4.356 1.430 1.00 98.19 186 VAL A O 1
ATOM 1466 N N . LEU A 1 187 ? 0.082 6.205 2.614 1.00 97.88 187 LEU A N 1
ATOM 1467 C CA . LEU A 1 187 ? 0.555 6.983 1.464 1.00 97.88 187 LEU A CA 1
ATOM 1468 C C . LEU A 1 187 ? 1.836 6.392 0.855 1.00 97.88 187 LEU A C 1
ATOM 1470 O O . LEU A 1 187 ? 1.959 6.324 -0.363 1.00 97.88 187 LEU A O 1
ATOM 1474 N N . GLY A 1 188 ? 2.756 5.904 1.685 1.00 97.88 188 GLY A N 1
ATOM 1475 C CA . GLY A 1 188 ? 3.994 5.253 1.262 1.00 97.88 188 GLY A CA 1
ATOM 1476 C C . GLY A 1 188 ? 3.755 3.987 0.445 1.00 97.88 188 GLY A C 1
ATOM 1477 O O . GLY A 1 188 ? 4.338 3.828 -0.625 1.00 97.88 188 GLY A O 1
ATOM 1478 N N . VAL A 1 189 ? 2.846 3.118 0.893 1.00 97.19 189 VAL A N 1
ATOM 1479 C CA . VAL A 1 189 ? 2.455 1.914 0.139 1.00 97.19 189 VAL A CA 1
ATOM 1480 C C . VAL A 1 189 ? 1.715 2.291 -1.148 1.00 97.19 189 VAL A C 1
ATOM 1482 O O . VAL A 1 189 ? 1.879 1.626 -2.170 1.00 97.19 189 VAL A O 1
ATOM 1485 N N . PHE A 1 190 ? 0.948 3.385 -1.161 1.00 96.12 190 PHE A N 1
ATOM 1486 C CA . PHE A 1 190 ? 0.387 3.908 -2.409 1.00 96.12 190 PHE A CA 1
ATOM 1487 C C . PHE A 1 190 ? 1.491 4.362 -3.382 1.00 96.12 190 PHE A C 1
ATOM 1489 O O . PHE A 1 190 ? 1.464 3.975 -4.552 1.00 96.12 190 PHE A O 1
ATOM 1496 N N . CYS A 1 191 ? 2.510 5.087 -2.903 1.00 97.12 191 CYS A N 1
ATOM 1497 C CA . CYS A 1 191 ? 3.699 5.428 -3.692 1.00 97.12 191 CYS A CA 1
ATOM 1498 C C . CYS A 1 191 ? 4.424 4.177 -4.211 1.00 97.12 191 CYS A C 1
ATOM 1500 O O . CYS A 1 191 ? 4.791 4.141 -5.383 1.00 97.12 191 CYS A O 1
ATOM 1502 N N . GLU A 1 192 ? 4.568 3.132 -3.389 1.00 95.81 192 GLU A N 1
ATOM 1503 C CA . GLU A 1 192 ? 5.130 1.838 -3.802 1.00 95.81 192 GLU A CA 1
ATOM 1504 C C . GLU A 1 192 ? 4.379 1.258 -5.008 1.00 95.81 192 GLU A C 1
ATOM 1506 O O . GLU A 1 192 ? 4.998 0.813 -5.973 1.00 95.81 192 GLU A O 1
ATOM 1511 N N . ARG A 1 193 ? 3.038 1.301 -5.000 1.00 94.88 193 ARG A N 1
ATOM 1512 C CA . ARG A 1 193 ? 2.215 0.813 -6.120 1.00 94.88 193 ARG A CA 1
ATOM 1513 C C . ARG A 1 193 ? 2.380 1.673 -7.372 1.00 94.88 193 ARG A C 1
ATOM 1515 O O . ARG A 1 193 ? 2.449 1.114 -8.464 1.00 94.88 193 ARG A O 1
ATOM 1522 N N . LEU A 1 194 ? 2.506 2.993 -7.230 1.00 93.94 194 LEU A N 1
ATOM 1523 C CA . LEU A 1 194 ? 2.779 3.887 -8.361 1.00 93.94 194 LEU A CA 1
ATOM 1524 C C . LEU A 1 194 ? 4.143 3.604 -8.999 1.00 93.94 194 LEU A C 1
ATOM 1526 O O . LEU A 1 194 ? 4.227 3.502 -10.220 1.00 93.94 194 LEU A O 1
ATOM 1530 N N . ILE A 1 195 ? 5.192 3.440 -8.189 1.00 94.50 195 ILE A N 1
ATOM 1531 C CA . ILE A 1 195 ? 6.548 3.130 -8.671 1.00 94.50 195 ILE A CA 1
ATOM 1532 C C . ILE A 1 195 ? 6.607 1.734 -9.286 1.00 94.50 195 ILE A C 1
ATOM 1534 O O . ILE A 1 195 ? 7.352 1.502 -10.233 1.00 94.50 195 ILE A O 1
ATOM 1538 N N . PHE A 1 196 ? 5.841 0.792 -8.748 1.00 91.88 196 PHE A N 1
ATOM 1539 C CA . PHE A 1 196 ? 5.813 -0.553 -9.290 1.00 91.88 196 PHE A CA 1
ATOM 1540 C C . PHE A 1 196 ? 5.118 -0.592 -10.655 1.00 91.88 196 PHE A C 1
ATOM 1542 O O . PHE A 1 196 ? 5.591 -1.287 -11.543 1.00 91.88 196 PHE A O 1
ATOM 1549 N N . VAL A 1 197 ? 4.030 0.166 -10.850 1.00 92.25 197 VAL A N 1
ATOM 1550 C CA . VAL A 1 197 ? 3.233 0.125 -12.088 1.00 92.25 197 VAL A CA 1
ATOM 1551 C C . VAL A 1 197 ? 3.732 1.114 -13.143 1.00 92.25 197 VAL A C 1
ATOM 1553 O O . VAL A 1 197 ? 4.041 0.686 -14.254 1.00 92.25 197 VAL A O 1
ATOM 1556 N N . LEU A 1 198 ? 3.813 2.414 -12.836 1.00 92.19 198 LEU A N 1
ATOM 1557 C CA . LEU A 1 198 ? 3.961 3.468 -13.852 1.00 92.19 198 LEU A CA 1
ATOM 1558 C C . LEU A 1 198 ? 5.299 3.417 -14.605 1.00 92.19 198 LEU A C 1
ATOM 1560 O O . LEU A 1 198 ? 5.263 3.346 -15.834 1.00 92.19 198 LEU A O 1
ATOM 1564 N N . PRO A 1 199 ? 6.473 3.383 -13.942 1.00 90.31 199 PRO A N 1
ATOM 1565 C CA . PRO A 1 199 ? 7.755 3.274 -14.634 1.00 90.31 199 PRO A CA 1
ATOM 1566 C C . PRO A 1 199 ? 7.830 2.056 -15.546 1.00 90.31 199 PRO A C 1
ATOM 1568 O O . PRO A 1 199 ? 8.355 2.152 -16.649 1.00 90.31 199 PRO A O 1
ATOM 1571 N N . GLY A 1 200 ? 7.250 0.928 -15.125 1.00 87.81 200 GLY A N 1
ATOM 1572 C CA . GLY A 1 200 ? 7.223 -0.271 -15.947 1.00 87.81 200 GLY A CA 1
ATOM 1573 C C . GLY A 1 200 ? 6.374 -0.136 -17.206 1.00 87.81 200 GLY A C 1
ATOM 1574 O O . GLY A 1 200 ? 6.696 -0.805 -18.178 1.00 87.81 200 GLY A O 1
ATOM 1575 N N . GLN A 1 201 ? 5.350 0.729 -17.239 1.00 88.06 201 GLN A N 1
ATOM 1576 C CA . GLN A 1 201 ? 4.588 1.036 -18.465 1.00 88.06 201 GLN A CA 1
ATOM 1577 C C . GLN A 1 201 ? 5.299 2.060 -19.347 1.00 88.06 201 GLN A C 1
ATOM 1579 O O . GLN A 1 201 ? 5.248 1.955 -20.572 1.00 88.06 201 GLN A O 1
ATOM 1584 N N . ILE A 1 202 ? 5.923 3.042 -18.701 1.00 87.12 202 ILE A N 1
ATOM 1585 C CA . ILE A 1 202 ? 6.452 4.251 -19.328 1.00 87.12 202 ILE A CA 1
ATOM 1586 C C . ILE A 1 202 ? 7.813 4.026 -19.966 1.00 87.12 202 ILE A C 1
ATOM 1588 O O . ILE A 1 202 ? 8.078 4.572 -21.038 1.00 87.12 202 ILE A O 1
ATOM 1592 N N . PHE A 1 203 ? 8.660 3.231 -19.313 1.00 85.25 203 PHE A N 1
ATOM 1593 C CA . PHE A 1 203 ? 9.937 2.838 -19.878 1.00 85.25 203 PHE A CA 1
ATOM 1594 C C . PHE A 1 203 ? 9.694 1.927 -21.096 1.00 85.25 203 PHE A C 1
ATOM 1596 O O . PHE A 1 203 ? 8.840 1.027 -21.022 1.00 85.25 203 PHE A O 1
ATOM 1603 N N . PRO A 1 204 ? 10.381 2.175 -22.226 1.00 82.56 204 PRO A N 1
ATOM 1604 C CA . PRO A 1 204 ? 10.116 1.471 -23.471 1.00 82.56 204 PRO A CA 1
ATOM 1605 C C . PRO A 1 204 ? 10.405 -0.028 -23.359 1.00 82.56 204 PRO A C 1
ATOM 1607 O O . PRO A 1 204 ? 11.283 -0.471 -22.622 1.00 82.56 204 PRO A O 1
ATOM 1610 N N . LEU A 1 205 ? 9.637 -0.812 -24.114 1.00 80.00 205 LEU A N 1
ATOM 1611 C CA . LEU A 1 205 ? 9.845 -2.249 -24.255 1.00 80.00 205 LEU A CA 1
ATOM 1612 C C . LEU A 1 205 ? 11.044 -2.509 -25.165 1.00 80.00 205 LEU A C 1
ATOM 1614 O O . LEU A 1 205 ? 11.086 -2.005 -26.288 1.00 80.00 205 LEU A O 1
ATOM 1618 N N . ASN A 1 206 ? 11.954 -3.372 -24.727 1.00 76.12 206 ASN A N 1
ATOM 1619 C CA . ASN A 1 206 ? 12.993 -3.906 -25.593 1.00 76.12 206 ASN A CA 1
ATOM 1620 C C . ASN A 1 206 ? 12.440 -5.111 -26.376 1.00 76.12 206 ASN A C 1
ATOM 1622 O O . ASN A 1 206 ? 12.507 -6.254 -25.926 1.00 76.12 206 ASN A O 1
ATOM 1626 N N . LEU A 1 207 ? 11.791 -4.839 -27.513 1.00 76.12 207 LEU A N 1
ATOM 1627 C CA . LEU A 1 207 ? 11.154 -5.868 -28.350 1.00 76.12 207 LEU A CA 1
ATOM 1628 C C . LEU A 1 207 ? 12.163 -6.636 -29.215 1.00 76.12 207 LEU A C 1
ATOM 1630 O O . LEU A 1 207 ? 11.960 -7.822 -29.479 1.00 76.12 207 LEU A O 1
ATOM 1634 N N . PHE A 1 208 ? 13.235 -5.968 -29.644 1.00 77.62 208 PHE A N 1
ATOM 1635 C CA . PHE A 1 208 ? 14.302 -6.558 -30.442 1.00 77.62 208 PHE A CA 1
ATOM 1636 C C . PHE A 1 208 ? 15.663 -6.178 -29.850 1.00 77.62 208 PHE A C 1
ATOM 1638 O O . PHE A 1 208 ? 16.070 -5.022 -29.980 1.00 77.62 208 PHE A O 1
ATOM 1645 N N . PRO A 1 209 ? 16.373 -7.135 -29.226 1.00 70.38 209 PRO A N 1
ATOM 1646 C CA . PRO A 1 209 ? 17.716 -6.899 -28.716 1.00 70.38 209 PRO A CA 1
ATOM 1647 C C . PRO A 1 209 ? 18.629 -6.340 -29.815 1.00 70.38 209 PRO A C 1
ATOM 1649 O O . PRO A 1 209 ? 18.587 -6.813 -30.951 1.00 70.38 209 PRO A O 1
ATOM 1652 N N . ASP A 1 210 ? 19.435 -5.337 -29.468 1.00 70.81 210 ASP A N 1
ATOM 1653 C CA . ASP A 1 210 ? 20.443 -4.705 -30.333 1.00 70.81 210 ASP A CA 1
ATOM 1654 C C . ASP A 1 210 ? 19.908 -3.973 -31.584 1.00 70.81 210 ASP A C 1
ATOM 1656 O O . ASP A 1 210 ? 20.682 -3.640 -32.482 1.00 70.81 210 ASP A O 1
ATOM 1660 N N . MET A 1 211 ? 18.603 -3.672 -31.649 1.00 73.25 211 MET A N 1
ATOM 1661 C CA . MET A 1 211 ? 18.007 -2.873 -32.729 1.00 73.25 211 MET A CA 1
ATOM 1662 C C . MET A 1 211 ? 17.280 -1.634 -32.193 1.00 73.25 211 MET A C 1
ATOM 1664 O O . MET A 1 211 ? 16.458 -1.721 -31.283 1.00 73.25 211 MET A O 1
ATOM 1668 N N . GLU A 1 212 ? 17.544 -0.469 -32.792 1.00 67.50 212 GLU A N 1
ATOM 1669 C CA . GLU A 1 212 ? 16.804 0.758 -32.485 1.00 67.50 212 GLU A CA 1
ATOM 1670 C C . GLU A 1 212 ? 15.446 0.761 -33.194 1.00 67.50 212 GLU A C 1
ATOM 1672 O O . GLU A 1 212 ? 15.346 0.695 -34.421 1.00 67.50 212 GLU A O 1
ATOM 1677 N N . MET A 1 213 ? 14.382 0.854 -32.401 1.00 65.69 213 MET A N 1
ATOM 1678 C CA . MET A 1 213 ? 13.020 0.959 -32.906 1.00 65.69 213 MET A CA 1
ATOM 1679 C C . MET A 1 213 ? 12.695 2.413 -33.223 1.00 65.69 213 MET A C 1
ATOM 1681 O O . MET A 1 213 ? 12.788 3.287 -32.365 1.00 65.69 213 MET A O 1
ATOM 1685 N N . THR A 1 214 ? 12.260 2.660 -34.455 1.00 64.69 214 THR A N 1
ATOM 1686 C CA . THR A 1 214 ? 11.657 3.933 -34.849 1.00 64.69 214 THR A CA 1
ATOM 1687 C C . THR A 1 214 ? 10.259 3.653 -35.379 1.00 64.69 214 THR A C 1
ATOM 1689 O O . THR A 1 214 ? 10.078 2.873 -36.313 1.00 64.69 214 THR A O 1
ATOM 1692 N N . SER A 1 215 ? 9.244 4.258 -34.763 1.00 69.75 215 SER A N 1
ATOM 1693 C CA . SER A 1 215 ? 7.869 4.181 -35.255 1.00 69.75 215 SER A CA 1
ATOM 1694 C C . SER A 1 215 ? 7.196 5.548 -35.242 1.00 69.75 215 SER A C 1
ATOM 1696 O O . SER A 1 215 ? 7.559 6.447 -34.483 1.00 69.75 215 SER A O 1
ATOM 1698 N N . SER A 1 216 ? 6.171 5.692 -36.078 1.00 68.56 216 SER A N 1
ATOM 1699 C CA . SER A 1 216 ? 5.290 6.862 -36.119 1.00 68.56 216 SER A CA 1
ATOM 1700 C C . SER A 1 216 ? 4.359 6.977 -34.902 1.00 68.56 216 SER A C 1
ATOM 1702 O O . SER A 1 216 ? 3.660 7.980 -34.775 1.00 68.56 216 SER A O 1
ATOM 1704 N N . PHE A 1 217 ? 4.353 5.982 -34.007 1.00 67.00 217 PHE A N 1
ATOM 1705 C CA . PHE A 1 217 ? 3.500 5.904 -32.815 1.00 67.00 217 PHE A CA 1
ATOM 1706 C C . PHE A 1 217 ? 4.286 6.014 -31.498 1.00 67.00 217 PHE A C 1
ATOM 1708 O O . PHE A 1 217 ? 3.758 5.665 -30.446 1.00 67.00 217 PHE A O 1
ATOM 1715 N N . MET A 1 218 ? 5.515 6.550 -31.537 1.00 64.62 218 MET A N 1
ATOM 1716 C CA . MET A 1 218 ? 6.396 6.721 -30.367 1.00 64.62 218 MET A CA 1
ATOM 1717 C C . MET A 1 218 ? 6.884 5.395 -29.748 1.00 64.62 218 MET A C 1
ATOM 1719 O O . MET A 1 218 ? 7.283 5.370 -28.580 1.00 64.62 218 MET A O 1
ATOM 1723 N N . ASP A 1 219 ? 6.886 4.293 -30.508 1.00 62.19 219 ASP A N 1
ATOM 1724 C CA . ASP A 1 219 ? 7.444 3.025 -30.024 1.00 62.19 219 ASP A CA 1
ATOM 1725 C C . ASP A 1 219 ? 8.952 3.175 -29.786 1.00 62.19 219 ASP A C 1
ATOM 1727 O O . ASP A 1 219 ? 9.672 3.740 -30.609 1.00 62.19 219 ASP A O 1
ATOM 1731 N N . GLY A 1 220 ? 9.427 2.679 -28.641 1.00 65.94 220 GLY A N 1
ATOM 1732 C CA . GLY A 1 220 ? 10.833 2.788 -28.237 1.00 65.94 220 GLY A CA 1
ATOM 1733 C C . GLY A 1 220 ? 11.196 4.075 -27.484 1.00 65.94 220 GLY A C 1
ATOM 1734 O O . GLY A 1 220 ? 12.337 4.206 -27.049 1.00 65.94 220 GLY A O 1
ATOM 1735 N N . GLN A 1 221 ? 10.252 4.998 -27.262 1.00 76.56 221 GLN A N 1
ATOM 1736 C CA . GLN A 1 221 ? 10.490 6.231 -26.499 1.00 76.56 221 GLN A CA 1
ATOM 1737 C C . GLN A 1 221 ? 9.868 6.197 -25.096 1.00 76.56 221 GLN A C 1
ATOM 1739 O O . GLN A 1 221 ? 8.908 5.475 -24.830 1.00 76.56 221 GLN A O 1
ATOM 1744 N N . ILE A 1 222 ? 10.411 7.015 -24.187 1.00 78.44 222 ILE A N 1
ATOM 1745 C CA . ILE A 1 222 ? 9.826 7.234 -22.859 1.00 78.44 222 ILE A CA 1
ATOM 1746 C C . ILE A 1 222 ? 8.515 8.002 -23.036 1.00 78.44 222 ILE A C 1
ATOM 1748 O O . ILE A 1 222 ? 8.503 9.137 -23.516 1.00 78.44 222 ILE A O 1
ATOM 1752 N N . THR A 1 223 ? 7.411 7.379 -22.638 1.00 80.44 223 THR A N 1
ATOM 1753 C CA . THR A 1 223 ? 6.079 7.993 -22.717 1.00 80.44 223 THR A CA 1
ATOM 1754 C C . THR A 1 223 ? 5.793 8.861 -21.486 1.00 80.44 223 THR A C 1
ATOM 1756 O O . THR A 1 223 ? 6.555 8.887 -20.519 1.00 80.44 223 THR A O 1
ATOM 1759 N N . TRP A 1 224 ? 4.700 9.619 -21.500 1.00 77.00 224 TRP A N 1
ATOM 1760 C CA . TRP A 1 224 ? 4.276 10.420 -20.352 1.00 77.00 224 TRP A CA 1
ATOM 1761 C C . TRP A 1 224 ? 2.875 10.007 -19.913 1.00 77.00 224 TRP A C 1
ATOM 1763 O O . TRP A 1 224 ? 2.035 9.622 -20.724 1.00 77.00 224 TRP A O 1
ATOM 1773 N N . TYR A 1 225 ? 2.638 10.076 -18.606 1.00 83.69 225 TYR A N 1
ATOM 1774 C CA . TYR A 1 225 ? 1.361 9.753 -17.988 1.00 83.69 225 TYR A CA 1
ATOM 1775 C C . TYR A 1 225 ? 0.850 10.977 -17.237 1.00 83.69 225 TYR A C 1
ATOM 1777 O O . TYR A 1 225 ? 1.574 11.569 -16.433 1.00 83.69 225 TYR A O 1
ATOM 1785 N N . GLN A 1 226 ? -0.401 11.345 -17.493 1.00 85.75 226 GLN A N 1
ATOM 1786 C CA . GLN A 1 226 ? -1.097 12.397 -16.770 1.00 85.75 226 GLN A CA 1
ATOM 1787 C C . GLN A 1 226 ? -2.399 11.828 -16.226 1.00 85.75 226 GLN A C 1
ATOM 1789 O O . GLN A 1 226 ? -3.211 11.292 -16.976 1.00 85.75 226 GLN A O 1
ATOM 1794 N N . VAL A 1 227 ? -2.591 11.977 -14.917 1.00 86.88 227 VAL A N 1
ATOM 1795 C CA . VAL A 1 227 ? -3.797 11.505 -14.240 1.00 86.88 227 VAL A CA 1
ATOM 1796 C C . VAL A 1 227 ? -5.006 12.260 -14.782 1.00 86.88 227 VAL A C 1
ATOM 1798 O O . VAL A 1 227 ? -5.046 13.496 -14.758 1.00 86.88 227 VAL A O 1
ATOM 1801 N N . SER A 1 228 ? -5.998 11.516 -15.259 1.00 92.81 228 SER A N 1
ATOM 1802 C CA . SER A 1 228 ? -7.225 12.090 -15.806 1.00 92.81 228 SER A CA 1
ATOM 1803 C C . SER A 1 228 ? -8.278 12.332 -14.714 1.00 92.81 2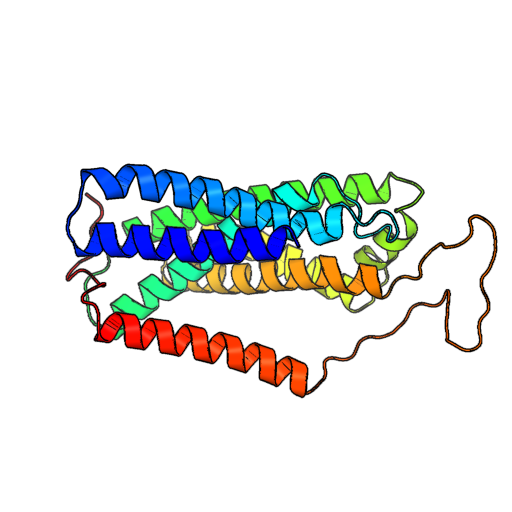28 SER A C 1
ATOM 1805 O O . SER A 1 228 ? -8.294 11.678 -13.670 1.00 92.81 228 SER A O 1
ATOM 1807 N N . LEU A 1 229 ? -9.199 13.278 -14.937 1.00 93.88 229 LEU A N 1
ATOM 1808 C CA . LEU A 1 229 ? -10.302 13.528 -13.996 1.00 93.88 229 LEU A CA 1
ATOM 1809 C C . LEU A 1 229 ? -11.154 12.271 -13.714 1.00 93.88 229 LEU A C 1
ATOM 1811 O O . LEU A 1 229 ? -11.479 12.051 -12.545 1.00 93.88 229 LEU A O 1
ATOM 1815 N N . PRO A 1 230 ? -11.490 11.423 -14.711 1.00 95.00 230 PRO A N 1
ATOM 1816 C CA . PRO A 1 230 ? -12.195 10.167 -14.455 1.00 95.00 230 PRO A CA 1
ATOM 1817 C C . PRO A 1 230 ? -11.436 9.209 -13.531 1.00 95.00 230 PRO A C 1
ATOM 1819 O O . PRO A 1 230 ? -12.064 8.568 -12.693 1.00 95.00 230 PRO A O 1
ATOM 1822 N N . GLU A 1 231 ? -10.104 9.139 -13.619 1.00 91.25 231 GLU A N 1
ATOM 1823 C CA . GLU A 1 231 ? -9.290 8.294 -12.731 1.00 91.25 231 GLU A CA 1
ATOM 1824 C C . GLU A 1 231 ? -9.360 8.772 -11.277 1.00 91.25 231 GLU A C 1
ATOM 1826 O O . GLU A 1 231 ? -9.547 7.965 -10.363 1.00 91.25 231 GLU A O 1
ATOM 1831 N N . ILE A 1 232 ? -9.285 10.090 -11.059 1.00 92.94 232 ILE A N 1
ATOM 1832 C CA . ILE A 1 232 ? -9.443 10.686 -9.724 1.00 92.94 232 ILE A CA 1
ATOM 1833 C C . ILE A 1 232 ? -10.851 10.414 -9.193 1.00 92.94 232 ILE A C 1
ATOM 1835 O O . ILE A 1 232 ? -11.009 9.965 -8.055 1.00 92.94 232 ILE A O 1
ATOM 1839 N N . ALA A 1 233 ? -11.874 10.645 -10.020 1.00 95.00 233 ALA A N 1
ATOM 1840 C CA . ALA A 1 233 ? -13.265 10.405 -9.652 1.00 95.00 233 ALA A CA 1
ATOM 1841 C C . ALA A 1 233 ? -13.507 8.932 -9.288 1.00 95.00 233 ALA A C 1
ATOM 1843 O O . ALA A 1 233 ? -14.178 8.648 -8.295 1.00 95.00 233 ALA A O 1
ATOM 1844 N N . GLN A 1 234 ? -12.915 7.994 -10.031 1.00 94.75 234 GLN A N 1
ATOM 1845 C CA . GLN A 1 234 ? -12.995 6.566 -9.736 1.00 94.75 234 GLN A CA 1
ATOM 1846 C C . GLN A 1 234 ? -12.300 6.220 -8.412 1.00 94.75 234 GLN A C 1
ATOM 1848 O O . GLN A 1 234 ? -12.877 5.501 -7.593 1.00 94.75 234 GLN A O 1
ATOM 1853 N N . GLY A 1 235 ? -11.100 6.754 -8.165 1.00 91.19 235 GLY A N 1
ATOM 1854 C CA . GLY A 1 235 ? -10.376 6.539 -6.908 1.00 91.19 235 GLY A CA 1
ATOM 1855 C C . GLY A 1 235 ? -11.161 7.039 -5.691 1.00 91.19 235 GLY A C 1
ATOM 1856 O O . GLY A 1 235 ? -11.380 6.293 -4.733 1.00 91.19 235 GLY A O 1
ATOM 1857 N N . VAL A 1 236 ? -11.661 8.276 -5.754 1.00 93.75 236 VAL A N 1
ATOM 1858 C CA . VAL A 1 236 ? -12.495 8.868 -4.694 1.00 93.75 236 VAL A CA 1
ATOM 1859 C C . VAL A 1 236 ? -13.817 8.113 -4.540 1.00 93.75 236 VAL A C 1
ATOM 1861 O O . VAL A 1 236 ? -14.263 7.879 -3.414 1.00 93.75 236 VAL A O 1
ATOM 1864 N N . GLY A 1 237 ? -14.431 7.687 -5.645 1.00 95.88 237 GLY A N 1
ATOM 1865 C CA . GLY A 1 237 ? -15.677 6.925 -5.644 1.00 95.88 237 GLY A CA 1
ATOM 1866 C C . GLY A 1 237 ? -15.546 5.590 -4.913 1.00 95.88 237 GLY A C 1
ATOM 1867 O O . GLY A 1 237 ? -16.359 5.288 -4.040 1.00 95.88 237 GLY A O 1
ATOM 1868 N N . ILE A 1 238 ? -14.487 4.824 -5.191 1.00 94.50 238 ILE A N 1
ATOM 1869 C CA . ILE A 1 238 ? -14.228 3.543 -4.516 1.00 94.50 238 ILE A CA 1
ATOM 1870 C C . ILE A 1 238 ? -14.004 3.757 -3.014 1.00 94.50 238 ILE A C 1
ATOM 1872 O O . ILE A 1 238 ? -14.623 3.069 -2.201 1.00 94.50 238 ILE A O 1
ATOM 1876 N N . LEU A 1 239 ? -13.179 4.740 -2.633 1.00 92.94 239 LEU A N 1
ATOM 1877 C CA . LEU A 1 239 ? -12.943 5.068 -1.222 1.00 92.94 239 LEU A CA 1
ATOM 1878 C C . LEU A 1 239 ? -14.241 5.465 -0.504 1.00 92.94 239 LEU A C 1
ATOM 1880 O O . LEU A 1 239 ? -14.491 5.019 0.616 1.00 92.94 239 LEU A O 1
ATOM 1884 N N . SER A 1 240 ? -15.090 6.248 -1.170 1.00 94.44 240 SER A N 1
ATOM 1885 C CA . SER A 1 240 ? -16.381 6.686 -0.631 1.00 94.44 240 SER A CA 1
ATOM 1886 C C . SER A 1 240 ? -17.341 5.515 -0.426 1.00 94.44 240 SER A C 1
ATOM 1888 O O . SER A 1 240 ? -17.962 5.415 0.630 1.00 94.44 240 SER A O 1
ATOM 1890 N N . ILE A 1 241 ? -17.432 4.590 -1.388 1.00 95.94 241 ILE A N 1
ATOM 1891 C CA . ILE A 1 241 ? -18.274 3.388 -1.270 1.00 95.94 241 ILE A CA 1
ATOM 1892 C C . ILE A 1 241 ? -17.807 2.516 -0.102 1.00 95.94 241 ILE A C 1
ATOM 1894 O O . ILE A 1 241 ? -18.629 2.094 0.710 1.00 95.94 241 ILE A O 1
ATOM 1898 N N . VAL A 1 242 ? -16.498 2.282 0.027 1.00 93.56 242 VAL A N 1
ATOM 1899 C CA . VAL A 1 242 ? -15.938 1.497 1.140 1.00 93.56 242 VAL A CA 1
ATOM 1900 C C . VAL A 1 242 ? -16.233 2.167 2.486 1.00 93.56 242 VAL A C 1
ATOM 1902 O O . VAL A 1 242 ? -16.662 1.491 3.421 1.00 93.56 242 VAL A O 1
ATOM 1905 N N . ALA A 1 243 ? -16.077 3.490 2.581 1.00 92.12 243 ALA A N 1
ATOM 1906 C CA . ALA A 1 243 ? -16.395 4.241 3.794 1.00 92.12 243 ALA A CA 1
ATOM 1907 C C . ALA A 1 243 ? -17.890 4.167 4.153 1.00 92.12 243 ALA A C 1
ATOM 1909 O O . ALA A 1 243 ? -18.234 3.956 5.317 1.00 92.12 243 ALA A O 1
ATOM 1910 N N . ILE A 1 244 ? -18.785 4.280 3.165 1.00 94.31 244 ILE A N 1
ATOM 1911 C CA . ILE A 1 244 ? -20.234 4.139 3.369 1.00 94.31 244 ILE A CA 1
ATOM 1912 C C . ILE A 1 244 ? -20.570 2.728 3.852 1.00 94.31 244 ILE A C 1
ATOM 1914 O O . ILE A 1 244 ? -21.281 2.588 4.846 1.00 94.31 244 ILE A O 1
ATOM 1918 N N . LEU A 1 245 ? -20.044 1.687 3.198 1.00 92.50 245 LEU A N 1
ATOM 1919 C CA . LEU A 1 245 ? -20.268 0.297 3.604 1.00 92.50 245 LEU A CA 1
ATOM 1920 C C . LEU A 1 245 ? -19.772 0.038 5.027 1.00 92.50 245 LEU A C 1
ATOM 1922 O O . LEU A 1 245 ? -20.455 -0.640 5.793 1.00 92.50 245 LEU A O 1
ATOM 1926 N N . TYR A 1 246 ? -18.632 0.619 5.403 1.00 91.56 246 TYR A N 1
ATOM 1927 C CA . TYR A 1 246 ? -18.121 0.548 6.767 1.00 91.56 246 TYR A CA 1
ATOM 1928 C C . TYR A 1 246 ? -19.086 1.197 7.770 1.00 91.56 246 TYR A C 1
ATOM 1930 O O . TYR A 1 246 ? -19.500 0.544 8.726 1.00 91.56 246 TYR A O 1
ATOM 1938 N N . ILE A 1 247 ? -19.515 2.443 7.535 1.00 90.31 247 ILE A N 1
ATOM 1939 C CA . ILE A 1 247 ? -20.426 3.175 8.437 1.00 90.31 247 ILE A CA 1
ATOM 1940 C C . ILE A 1 247 ? -21.791 2.481 8.542 1.00 90.31 247 ILE A C 1
ATOM 1942 O O . ILE A 1 247 ? -22.326 2.318 9.641 1.00 90.31 247 ILE A O 1
ATOM 1946 N N . VAL A 1 248 ? -22.356 2.051 7.412 1.00 90.38 248 VAL A N 1
ATOM 1947 C CA . VAL A 1 248 ? -23.611 1.291 7.372 1.00 90.38 248 VAL A CA 1
ATOM 1948 C C . VAL A 1 248 ? -23.446 -0.026 8.124 1.00 90.38 248 VAL A C 1
ATOM 1950 O O . VAL A 1 248 ? -24.302 -0.365 8.939 1.00 90.38 248 VAL A O 1
ATOM 1953 N N . GLY A 1 249 ? -22.324 -0.721 7.929 1.00 87.06 249 GLY A N 1
ATOM 1954 C CA . GLY A 1 249 ? -21.980 -1.931 8.665 1.00 87.06 249 GLY A CA 1
ATOM 1955 C C . GLY A 1 249 ? -21.941 -1.706 10.177 1.00 87.06 249 GLY A C 1
ATOM 1956 O O . GLY A 1 249 ? -22.566 -2.464 10.910 1.00 87.06 249 GLY A O 1
ATOM 1957 N N . LEU A 1 250 ? -21.301 -0.630 10.646 1.00 86.12 250 LEU A N 1
ATOM 1958 C CA . LEU A 1 250 ? -21.266 -0.271 12.070 1.00 86.12 250 LEU A CA 1
ATOM 1959 C C . LEU A 1 250 ? -22.648 0.054 12.659 1.00 86.12 250 LEU A C 1
ATOM 1961 O O . LEU A 1 250 ? -22.858 -0.126 13.858 1.00 86.12 250 LEU A O 1
ATOM 1965 N N . LYS A 1 251 ? -23.572 0.581 11.847 1.00 84.00 251 LYS A N 1
ATOM 1966 C CA . LYS A 1 251 ? -24.925 0.950 12.289 1.00 84.00 251 LYS A CA 1
ATOM 1967 C C . LYS A 1 251 ? -25.888 -0.237 12.275 1.00 84.00 251 LYS A C 1
ATOM 1969 O O . LYS A 1 251 ? -26.738 -0.332 13.156 1.00 84.00 251 LYS A O 1
ATOM 1974 N N . LEU A 1 252 ? -25.787 -1.103 11.266 1.00 83.94 252 LEU A N 1
ATOM 1975 C CA . LEU A 1 252 ? -26.652 -2.275 11.105 1.00 83.94 252 LEU A CA 1
ATOM 1976 C C . LEU A 1 252 ? -26.218 -3.436 11.997 1.00 83.94 252 LEU A C 1
ATOM 1978 O O . LEU A 1 252 ? -27.062 -4.148 12.536 1.00 83.94 252 LEU A O 1
ATOM 1982 N N . PHE A 1 253 ? -24.910 -3.623 12.154 1.00 78.25 253 PHE A N 1
ATOM 1983 C CA . PHE A 1 253 ? -24.342 -4.702 12.942 1.00 78.25 253 PHE A CA 1
ATOM 1984 C C . PHE A 1 253 ? -23.694 -4.121 14.201 1.00 78.25 253 PHE A C 1
ATOM 1986 O O . PHE A 1 253 ? -22.914 -3.174 14.124 1.00 78.25 253 PHE A O 1
ATOM 1993 N N . ALA A 1 254 ? -23.975 -4.706 15.369 1.00 71.69 254 ALA A N 1
ATOM 1994 C CA . ALA A 1 254 ? -23.349 -4.336 16.643 1.00 71.69 254 ALA A CA 1
ATOM 1995 C C . ALA A 1 254 ? -21.878 -4.813 16.707 1.00 71.69 254 ALA A C 1
ATOM 1997 O O . ALA A 1 254 ? -21.505 -5.626 17.546 1.00 71.69 254 ALA A O 1
ATOM 1998 N N . LEU A 1 255 ? -21.052 -4.335 15.770 1.00 73.81 255 LEU A N 1
ATOM 1999 C CA . LEU A 1 255 ? -19.681 -4.791 15.519 1.00 73.81 255 LEU A CA 1
ATOM 2000 C C . LEU A 1 255 ? -18.654 -4.209 16.490 1.00 73.81 255 LEU A C 1
ATOM 2002 O O . LEU A 1 255 ? -17.616 -4.820 16.730 1.00 73.81 255 LEU A O 1
ATOM 2006 N N . VAL A 1 256 ? -18.912 -3.014 17.021 1.00 75.94 256 VAL A N 1
ATOM 2007 C CA . VAL A 1 256 ? -17.987 -2.361 17.950 1.00 75.94 256 VAL A CA 1
ATOM 2008 C C . VAL A 1 256 ? -18.313 -2.846 19.365 1.00 75.94 256 VAL A C 1
ATOM 2010 O O . VAL A 1 256 ? -19.471 -2.718 19.779 1.00 75.94 256 VAL A O 1
ATOM 2013 N N . PRO A 1 257 ? -17.339 -3.355 20.138 1.00 76.25 257 PRO A N 1
ATOM 2014 C CA . PRO A 1 257 ? -17.546 -3.662 21.550 1.00 76.25 257 PRO A CA 1
ATOM 2015 C C . PRO A 1 257 ? -17.709 -2.370 22.364 1.00 76.25 257 PRO A C 1
ATOM 2017 O O . PRO A 1 257 ? -17.291 -1.291 21.935 1.00 76.25 257 PRO A O 1
ATOM 2020 N N . THR A 1 258 ? -18.349 -2.443 23.531 1.00 74.62 258 THR A N 1
ATOM 2021 C CA . THR A 1 258 ? -18.531 -1.281 24.426 1.00 74.62 258 THR A CA 1
ATOM 2022 C C . THR A 1 258 ? -17.196 -0.733 24.925 1.00 74.62 258 THR A C 1
ATOM 2024 O O . THR A 1 258 ? -17.039 0.480 25.052 1.00 74.62 258 THR A O 1
ATOM 2027 N N . GLU A 1 259 ? -16.220 -1.617 25.124 1.00 73.31 259 GLU A N 1
ATOM 2028 C CA . GLU A 1 259 ? -14.852 -1.287 25.504 1.00 73.31 259 GLU A CA 1
ATOM 2029 C C . GLU A 1 259 ? -13.858 -2.194 24.771 1.00 73.31 259 GLU A C 1
ATOM 2031 O O . GLU A 1 259 ? -14.124 -3.378 24.556 1.00 73.31 259 GLU A O 1
ATOM 2036 N N . ALA A 1 260 ? -12.690 -1.654 24.422 1.00 74.56 260 ALA A N 1
ATOM 2037 C CA . ALA A 1 260 ? -11.565 -2.434 23.914 1.00 74.56 260 ALA A CA 1
ATOM 2038 C C . ALA A 1 260 ? -10.439 -2.443 24.954 1.00 74.56 260 ALA A C 1
ATOM 2040 O O . ALA A 1 260 ? -9.709 -1.459 25.082 1.00 74.56 260 ALA A O 1
ATOM 2041 N N . ARG A 1 261 ? -10.302 -3.548 25.701 1.00 73.06 261 ARG A N 1
ATOM 2042 C CA . ARG A 1 261 ? -9.230 -3.764 26.688 1.00 73.06 261 ARG A CA 1
ATOM 2043 C C . ARG A 1 261 ? -8.312 -4.895 26.251 1.00 73.06 261 ARG A C 1
ATOM 2045 O O . ARG A 1 261 ? -8.778 -5.906 25.727 1.00 73.06 261 ARG A O 1
ATOM 2052 N N . LYS A 1 262 ? -7.014 -4.741 26.505 1.00 65.56 262 LYS A N 1
ATOM 2053 C CA . LYS A 1 262 ? -6.067 -5.850 26.401 1.00 65.56 262 LYS A CA 1
ATOM 2054 C C . LYS A 1 262 ? -6.156 -6.679 27.691 1.00 65.56 262 LYS A C 1
ATOM 2056 O O . LYS A 1 262 ? -5.887 -6.131 28.758 1.00 65.56 262 LYS A O 1
ATOM 2061 N N . ILE A 1 263 ? -6.591 -7.939 27.583 1.00 54.75 263 ILE A N 1
ATOM 2062 C CA . ILE A 1 263 ? -6.580 -8.919 28.688 1.00 54.75 263 ILE A CA 1
ATOM 2063 C C . ILE A 1 263 ? -5.133 -9.322 28.979 1.00 54.75 263 ILE A C 1
ATOM 2065 O O . ILE A 1 263 ? -4.375 -9.501 27.995 1.00 54.75 263 ILE A O 1
#

Sequence (263 aa):
SWNGFLYSSYIFICIVYLWAMFTGRDGWIKPMGILAVCWAVGVHSGTGAIFGFINARELYHSPLASPTFVVAALSSGTALMILIIVSTFKATGRFLDNRLIFGLANLLGSFILVVLYFVIVEYVVRLYTPSTCEPTRFVLFGGNLYTYIFWVGLILLGSIVPLLILFNPMTKNSIPWIMFASLLVVLGVFCERLIFVLPGQIFPLNLFPDMEMTSSFMDGQITWYQVSLPEIAQGVGILSIVAILYIVGLKLFALVPTEARKI

Secondary structure (DSSP, 8-state):
-HHHHHHHHHHHHHHHHHHHHHTT-HHHHHHHHHHHHHHHHHHHHHHHHHHHT-TTSTTT--TTHHHHHHHHHHHHHHHHHHHHHHHHHHHHT-EE-HHHHHHHHHHHHHHHHHHHHHHHHHHHHHHHSHHHHHHHHHHHHS-SHHHHIIIIIIIIIIIIHHHHHHH-TTTTT-HHHHHHHHHHHHHHHHHHHHHHHHHHHHSPP--STT-----TT-TTS-------HHHHHHHHHHHHHHHHHHHHHHHHS--S-SEE---

pLDDT: mean 90.85, std 8.31, range [54.75, 98.62]

Solvent-accessible surface area (backbone atoms only — not comparable to full-atom values): 13950 Å² total; per-residue (Å²): 109,74,58,62,52,41,52,56,50,48,55,50,45,48,52,54,30,51,50,23,57,74,68,67,37,68,87,46,31,60,59,36,49,52,49,43,54,58,45,50,49,49,42,30,24,48,57,22,38,66,40,22,68,35,72,77,32,60,67,31,44,35,89,58,35,21,61,48,38,35,40,44,47,53,25,32,50,46,21,50,46,53,46,50,52,56,51,50,31,64,75,68,72,39,58,69,43,63,70,51,54,46,53,51,47,54,52,32,46,53,29,43,55,53,40,51,50,50,52,51,52,52,52,52,52,33,55,71,35,78,87,26,20,64,70,42,43,45,37,72,68,50,83,42,74,56,19,46,36,45,52,49,34,26,44,39,43,22,33,51,51,26,43,52,41,56,68,33,85,89,34,43,84,36,67,71,51,51,42,51,30,20,53,32,28,40,53,8,51,50,31,47,51,48,58,53,49,50,54,37,70,30,48,52,62,79,86,50,87,100,55,88,64,82,51,100,81,56,50,62,43,77,60,87,88,77,90,48,71,69,57,52,52,50,54,54,47,53,55,50,52,54,51,49,54,48,55,51,44,58,71,76,36,91,73,71,70,78,58,50,72,81,129